Protein AF-J2TGM2-F1 (afdb_monomer_lite)

Foldseek 3Di:
DDDDDDDDDDDDDDDDDDDDDDDDDDDDDDDPDDDPPPPVVVVVVVVVCVPCVVPPPPDDDDDDDDDDDDDDPPDQDDLVSVLVVLVVVPPPLDLVVLVVQLVVLVVVLVVLVVCCVVPVDDPCSVVSNVVSVVSNVSSVSSNCVSVVHRPVNVVVVVVVVVCLAPPQDDQDAPCPPADPLLGDDQKWKKWWAWDDDPPGIWIWIDTPNHTWDDTFDCPDPDPLLCSLLVLLLLLCCQLLVAHLPVCVRSVNQRVVDVVCSPQRNHPLVNVLSVVLSVVCSVCCVVLVLCCDLPSCDPVNLVVNLVSCVSYPSVSPGSNSVSSSSNQSSQASVVCVVVVIAMWIGHSNVSHIHGDDDPPDDDD

Radius of gyration: 30.9 Å; chains: 1; bounding box: 80×79×90 Å

Structure (mmCIF, N/CA/C/O backbone):
data_AF-J2TGM2-F1
#
_entry.id   AF-J2TGM2-F1
#
loop_
_atom_site.group_PDB
_atom_site.id
_atom_site.type_symbol
_atom_site.label_atom_id
_atom_site.label_alt_id
_atom_site.label_comp_id
_atom_site.label_asym_id
_atom_site.label_entity_id
_atom_site.label_seq_id
_atom_site.pdbx_PDB_ins_code
_atom_site.Cartn_x
_atom_site.Cartn_y
_atom_site.Cartn_z
_atom_site.occupancy
_atom_site.B_iso_or_equiv
_atom_site.auth_seq_id
_atom_site.auth_comp_id
_atom_site.auth_asym_id
_atom_site.auth_atom_id
_atom_site.pdbx_PDB_model_num
ATOM 1 N N . MET A 1 1 ? -37.219 58.206 -14.162 1.00 36.31 1 MET A N 1
ATOM 2 C CA . MET A 1 1 ? -36.506 58.775 -12.997 1.00 36.31 1 MET A CA 1
ATOM 3 C C . MET A 1 1 ? -35.600 57.700 -12.421 1.00 36.31 1 MET A C 1
ATOM 5 O O . MET A 1 1 ? -36.070 56.582 -12.272 1.00 36.31 1 MET A O 1
ATOM 9 N N . GLY A 1 2 ? -34.343 58.057 -12.136 1.00 31.98 2 GLY A N 1
ATOM 10 C CA . GLY A 1 2 ? -33.265 57.179 -11.654 1.00 31.98 2 GLY A CA 1
ATOM 11 C C . GLY A 1 2 ? -32.373 56.707 -12.808 1.00 31.98 2 GLY A C 1
ATOM 12 O O . GLY A 1 2 ? -32.841 55.977 -13.665 1.00 31.98 2 GLY A O 1
ATOM 13 N N . GLY A 1 3 ? -31.113 57.106 -12.970 1.00 27.30 3 GLY A N 1
ATOM 14 C CA . GLY A 1 3 ? -30.199 57.867 -12.120 1.00 27.30 3 GLY A CA 1
ATOM 15 C C . GLY A 1 3 ? -28.780 57.372 -12.423 1.00 27.30 3 GLY A C 1
ATOM 16 O O . GLY A 1 3 ? -28.341 56.394 -11.835 1.00 27.30 3 GLY A O 1
ATOM 17 N N . LEU A 1 4 ? -28.112 58.003 -13.393 1.00 28.19 4 LEU A N 1
ATOM 18 C CA . LEU A 1 4 ? -26.699 57.807 -13.744 1.00 28.19 4 LEU A CA 1
ATOM 19 C C . LEU A 1 4 ? -25.809 58.513 -12.716 1.00 28.19 4 LEU A C 1
ATOM 21 O O . LEU A 1 4 ? -26.001 59.709 -12.515 1.00 28.19 4 LEU A O 1
ATOM 25 N N . VAL A 1 5 ? -24.789 57.839 -12.171 1.00 28.39 5 VAL A N 1
ATOM 26 C CA . VAL A 1 5 ? -23.566 58.501 -11.676 1.00 28.39 5 VAL A CA 1
ATOM 27 C C . VAL A 1 5 ? -22.344 57.625 -11.963 1.00 28.39 5 VAL A C 1
ATOM 29 O O . VAL A 1 5 ? -22.326 56.428 -11.698 1.00 28.39 5 VAL A O 1
ATOM 32 N N . ASN A 1 6 ? -21.338 58.283 -12.529 1.00 28.31 6 ASN A N 1
ATOM 33 C CA . ASN A 1 6 ? -20.054 57.803 -13.019 1.00 28.31 6 ASN A CA 1
ATOM 34 C C . ASN A 1 6 ? -18.969 58.334 -12.058 1.00 28.31 6 ASN A C 1
ATOM 36 O O . ASN A 1 6 ? -18.976 59.537 -11.806 1.00 28.31 6 ASN A O 1
ATOM 40 N N . ILE A 1 7 ? -18.053 57.511 -11.528 1.00 27.66 7 ILE A N 1
ATOM 41 C CA . ILE A 1 7 ? -16.859 57.971 -10.772 1.00 27.66 7 ILE A CA 1
ATOM 42 C C . ILE A 1 7 ? -15.706 56.986 -11.061 1.00 27.66 7 ILE A C 1
ATOM 44 O O . ILE A 1 7 ? -15.755 55.840 -10.638 1.00 27.66 7 ILE A O 1
ATOM 48 N N . HIS A 1 8 ? -14.833 57.273 -12.032 1.00 26.56 8 HIS A N 1
ATOM 49 C CA . HIS A 1 8 ? -13.501 57.901 -11.914 1.00 26.56 8 HIS A CA 1
ATOM 50 C C . HIS A 1 8 ? -12.460 57.152 -11.055 1.00 26.56 8 HIS A C 1
ATOM 52 O O . HIS A 1 8 ? -12.435 57.250 -9.832 1.00 26.56 8 HIS A O 1
ATOM 58 N N . LEU A 1 9 ? -11.539 56.480 -11.757 1.00 25.06 9 LEU A N 1
ATOM 59 C CA . LEU A 1 9 ? -10.261 55.955 -11.270 1.00 25.06 9 LEU A CA 1
ATOM 60 C C . LEU A 1 9 ? -9.263 57.106 -11.044 1.00 25.06 9 LEU A C 1
ATOM 62 O O . LEU A 1 9 ? -9.102 57.964 -11.914 1.00 25.06 9 LEU A O 1
ATOM 66 N N . ARG A 1 10 ? -8.537 57.092 -9.921 1.00 25.97 10 ARG A N 1
ATOM 67 C CA . ARG A 1 10 ? -7.299 57.867 -9.735 1.00 25.97 10 ARG A CA 1
ATOM 68 C C . ARG A 1 10 ? -6.201 56.988 -9.142 1.00 25.97 10 ARG A C 1
ATOM 70 O O . ARG A 1 10 ? -6.360 56.434 -8.061 1.00 25.97 10 ARG A O 1
ATOM 77 N N . ASN A 1 11 ? -5.091 56.920 -9.873 1.00 26.70 11 ASN A N 1
ATOM 78 C CA . ASN A 1 11 ? -3.771 56.517 -9.400 1.00 26.70 11 ASN A CA 1
ATOM 79 C C . ASN A 1 11 ? -3.182 57.599 -8.485 1.00 26.70 11 ASN A C 1
ATOM 81 O O . ASN A 1 11 ? -3.283 58.785 -8.804 1.00 26.70 11 ASN A O 1
ATOM 85 N N . SER A 1 12 ? -2.442 57.187 -7.457 1.00 27.75 12 SER A N 1
ATOM 86 C CA . SER A 1 12 ? -1.356 57.990 -6.887 1.00 27.75 12 SER A CA 1
ATOM 87 C C . SER A 1 12 ? -0.311 57.083 -6.235 1.00 27.75 12 SER A C 1
ATOM 89 O O . SER A 1 12 ? -0.591 56.400 -5.254 1.00 27.75 12 SER A O 1
ATOM 91 N N . ASN A 1 13 ? 0.891 57.102 -6.814 1.00 26.66 13 ASN A N 1
ATOM 92 C CA . ASN A 1 13 ? 2.139 56.727 -6.158 1.00 26.66 13 ASN A CA 1
ATOM 93 C C . ASN A 1 13 ? 2.367 57.644 -4.955 1.00 26.66 13 ASN A C 1
ATOM 95 O O . ASN A 1 13 ? 2.278 58.859 -5.118 1.00 26.66 13 ASN A O 1
ATOM 99 N N . GLU A 1 14 ? 2.790 57.095 -3.819 1.00 27.05 14 GLU A N 1
ATOM 100 C CA . GLU A 1 14 ? 3.598 57.866 -2.878 1.00 27.05 14 GLU A CA 1
ATOM 101 C C . GLU A 1 14 ? 4.593 56.964 -2.147 1.00 27.05 14 GLU A C 1
ATOM 103 O O . GLU A 1 14 ? 4.262 56.054 -1.390 1.00 27.05 14 GLU A O 1
ATOM 108 N N . SER A 1 15 ? 5.848 57.213 -2.488 1.00 25.05 15 SER A N 1
ATOM 109 C CA . SER A 1 15 ? 7.054 56.782 -1.819 1.00 25.05 15 SER A CA 1
ATOM 110 C C . SER A 1 15 ? 7.253 57.539 -0.506 1.00 25.05 15 SER A C 1
ATOM 112 O O . SER A 1 15 ? 7.006 58.740 -0.443 1.00 25.05 15 SER A O 1
ATOM 114 N N . ASP A 1 16 ? 7.925 56.858 0.420 1.00 27.61 16 ASP A N 1
ATOM 115 C CA . ASP A 1 16 ? 8.945 57.405 1.320 1.00 27.61 16 ASP A CA 1
ATOM 116 C C . ASP A 1 16 ? 8.564 57.663 2.795 1.00 27.61 16 ASP A C 1
ATOM 118 O O . ASP A 1 16 ? 7.557 58.272 3.139 1.00 27.61 16 ASP A O 1
ATOM 122 N N . ARG A 1 17 ? 9.514 57.255 3.653 1.00 27.00 17 ARG A N 1
ATOM 123 C CA . ARG A 1 17 ? 9.670 57.476 5.107 1.00 27.00 17 ARG A CA 1
ATOM 124 C C . ARG A 1 17 ? 8.872 56.585 6.075 1.00 27.00 17 ARG A C 1
ATOM 126 O O . ARG A 1 17 ? 7.766 56.889 6.496 1.00 27.00 17 ARG A O 1
ATOM 133 N N . THR A 1 18 ? 9.578 55.646 6.706 1.00 28.48 18 THR A N 1
ATOM 134 C CA . THR A 1 18 ? 10.297 55.966 7.957 1.00 28.48 18 THR A CA 1
ATOM 135 C C . THR A 1 18 ? 11.366 54.917 8.277 1.00 28.48 18 THR A C 1
ATOM 137 O O . THR A 1 18 ? 11.142 53.713 8.289 1.00 28.48 18 THR A O 1
ATOM 140 N N . ASN A 1 19 ? 12.568 55.426 8.525 1.00 26.25 19 ASN A N 1
ATOM 141 C CA . ASN A 1 19 ? 13.779 54.722 8.907 1.00 26.25 19 ASN A CA 1
ATOM 142 C C . ASN A 1 19 ? 14.079 55.129 10.357 1.00 26.25 19 ASN A C 1
ATOM 144 O O . ASN A 1 19 ? 14.181 56.331 10.606 1.00 26.25 19 ASN A O 1
ATOM 148 N N . ARG A 1 20 ? 14.189 54.167 11.286 1.00 25.98 20 ARG A N 1
ATOM 149 C CA . ARG A 1 20 ? 15.012 54.191 12.520 1.00 25.98 20 ARG A CA 1
ATOM 150 C C . ARG A 1 20 ? 14.550 53.084 13.470 1.00 25.98 20 ARG A C 1
ATOM 152 O O . ARG A 1 20 ? 13.574 53.265 14.175 1.00 25.98 20 ARG A O 1
ATOM 159 N N . PHE A 1 21 ? 15.312 52.000 13.561 1.00 25.34 21 PHE A N 1
ATOM 160 C CA . PHE A 1 21 ? 15.880 51.552 14.837 1.00 25.34 21 PHE A CA 1
ATOM 161 C C . PHE A 1 21 ? 17.053 50.620 14.531 1.00 25.34 21 PHE A C 1
ATOM 163 O O . PHE A 1 21 ? 16.925 49.596 13.870 1.00 25.34 21 PHE A O 1
ATOM 170 N N . ASN A 1 22 ? 18.237 51.065 14.937 1.00 25.11 22 ASN A N 1
ATOM 171 C CA . ASN A 1 22 ? 19.522 50.454 14.649 1.00 25.11 22 ASN A CA 1
ATOM 172 C C . ASN A 1 22 ? 20.058 49.807 15.937 1.00 25.11 22 ASN A C 1
ATOM 174 O O . ASN A 1 22 ? 19.998 50.433 16.992 1.00 25.11 22 ASN A O 1
ATOM 178 N N . ARG A 1 23 ? 20.709 48.651 15.756 1.00 28.05 23 ARG A N 1
ATOM 179 C CA . ARG A 1 23 ? 21.809 48.047 16.542 1.00 28.05 23 ARG A CA 1
ATOM 180 C C . ARG A 1 23 ? 21.521 46.845 17.458 1.00 28.05 23 ARG A C 1
ATOM 182 O O . ARG A 1 23 ? 21.110 46.981 18.598 1.00 28.05 23 ARG A O 1
ATOM 189 N N . ARG A 1 24 ? 22.022 45.713 16.936 1.00 25.98 24 ARG A N 1
ATOM 190 C CA . ARG A 1 24 ? 22.962 44.732 17.522 1.00 25.98 24 ARG A CA 1
ATOM 191 C C . ARG A 1 24 ? 22.536 43.975 18.788 1.00 25.98 24 ARG A C 1
ATOM 193 O O . ARG A 1 24 ? 22.739 44.451 19.897 1.00 25.98 24 ARG A O 1
ATOM 200 N N . SER A 1 25 ? 22.259 42.685 18.603 1.00 25.19 25 SER A N 1
ATOM 201 C CA . SER A 1 25 ? 22.819 41.636 19.459 1.00 25.19 25 SER A CA 1
ATOM 202 C C . SER A 1 25 ? 23.260 40.442 18.604 1.00 25.19 25 SER A C 1
ATOM 204 O O . SER A 1 25 ? 22.515 39.875 17.812 1.00 25.19 25 SER A O 1
ATOM 206 N N . THR A 1 26 ? 24.541 40.122 18.719 1.00 28.38 26 THR A N 1
ATOM 207 C CA . THR A 1 26 ? 25.168 38.874 18.293 1.00 28.38 26 THR A CA 1
ATOM 208 C C . THR A 1 26 ? 24.574 37.719 19.092 1.00 28.38 26 THR A C 1
ATOM 210 O O . THR A 1 26 ? 24.740 37.689 20.311 1.00 28.38 26 THR A O 1
ATOM 213 N N . LEU A 1 27 ? 23.937 36.755 18.428 1.00 27.36 27 LEU A N 1
ATOM 214 C CA . LEU A 1 27 ? 23.644 35.449 19.013 1.00 27.36 27 LEU A CA 1
ATOM 215 C C . LEU A 1 27 ? 24.203 34.361 18.102 1.00 27.36 27 LEU A C 1
ATOM 217 O O . LEU A 1 27 ? 23.814 34.211 16.946 1.00 27.36 27 LEU A O 1
ATOM 221 N N . ALA A 1 28 ? 25.180 33.654 18.659 1.00 25.86 28 ALA A N 1
ATOM 222 C CA . ALA A 1 28 ? 25.764 32.449 18.118 1.00 25.86 28 ALA A CA 1
ATOM 223 C C . ALA A 1 28 ? 24.682 31.376 17.929 1.00 25.86 28 ALA A C 1
ATOM 225 O O . ALA A 1 28 ? 23.858 31.136 18.811 1.00 25.86 28 ALA A O 1
ATOM 226 N N . GLN A 1 29 ? 24.718 30.725 16.770 1.00 24.91 29 GLN A N 1
ATOM 227 C CA . GLN A 1 29 ? 23.979 29.502 16.482 1.00 24.91 29 GLN A CA 1
ATOM 228 C C . GLN A 1 29 ? 24.448 28.378 17.419 1.00 24.91 29 GLN A C 1
ATOM 230 O O . GLN A 1 29 ? 25.655 28.135 17.500 1.00 24.91 29 GLN A O 1
ATOM 235 N N . PRO A 1 30 ? 23.547 27.606 18.046 1.00 26.42 30 PRO A N 1
ATOM 236 C CA . PRO A 1 30 ? 23.870 26.253 18.447 1.00 26.42 30 PRO A CA 1
ATOM 237 C C . PRO A 1 30 ? 23.531 25.298 17.298 1.00 26.42 30 PRO A C 1
ATOM 239 O O . PRO A 1 30 ? 22.385 25.202 16.858 1.00 26.42 30 PRO A O 1
ATOM 242 N N . LEU A 1 31 ? 24.554 24.573 16.839 1.00 25.72 31 LEU A N 1
ATOM 243 C CA . LEU A 1 31 ? 24.428 23.362 16.034 1.00 25.72 31 LEU A CA 1
ATOM 244 C C . LEU A 1 31 ? 23.411 22.407 16.680 1.00 25.72 31 LEU A C 1
ATOM 246 O O . LEU A 1 31 ? 23.693 21.808 17.719 1.00 25.72 31 LEU A O 1
ATOM 250 N N . ILE A 1 32 ? 22.278 22.178 16.020 1.00 25.42 32 ILE A N 1
ATOM 251 C CA . ILE A 1 32 ? 21.437 21.012 16.293 1.00 25.42 32 ILE A CA 1
ATOM 252 C C . ILE A 1 32 ? 22.040 19.850 15.501 1.00 25.42 32 ILE A C 1
ATOM 254 O O . ILE A 1 32 ? 21.698 19.599 14.348 1.00 25.42 32 ILE A O 1
ATOM 258 N N . ARG A 1 33 ? 23.004 19.155 16.114 1.00 27.09 33 ARG A N 1
ATOM 259 C CA . ARG A 1 33 ? 23.408 17.820 15.661 1.00 27.09 33 ARG A CA 1
ATOM 260 C C . ARG A 1 33 ? 22.243 16.869 15.920 1.00 27.09 33 ARG A C 1
ATOM 262 O O . ARG A 1 33 ? 21.862 16.654 17.067 1.00 27.09 33 ARG A O 1
ATOM 269 N N . GLY A 1 34 ? 21.702 16.301 14.846 1.00 27.66 34 GLY A N 1
ATOM 270 C CA . GLY A 1 34 ? 20.703 15.243 14.905 1.00 27.66 34 GLY A CA 1
ATOM 271 C C . GLY A 1 34 ? 21.199 14.062 15.742 1.00 27.66 34 GLY A C 1
ATOM 272 O O . GLY A 1 34 ? 22.264 13.496 15.494 1.00 27.66 34 GLY A O 1
ATOM 273 N N . HIS A 1 35 ? 20.418 13.699 16.750 1.00 29.80 35 HIS A N 1
ATOM 274 C CA . HIS A 1 35 ? 20.508 12.423 17.448 1.00 29.80 35 HIS A CA 1
ATOM 275 C C . HIS A 1 35 ? 19.150 11.743 17.310 1.00 29.80 35 HIS A C 1
ATOM 277 O O . HIS A 1 35 ? 18.296 11.839 18.184 1.00 29.80 35 HIS A O 1
ATOM 283 N N . TYR A 1 36 ? 18.948 11.055 16.188 1.00 35.69 36 TYR A N 1
ATOM 284 C CA . TYR A 1 36 ? 17.790 10.191 15.985 1.00 35.69 36 TYR A CA 1
ATOM 285 C C . TYR A 1 36 ? 18.247 8.736 15.970 1.00 35.69 36 TYR A C 1
ATOM 287 O O . TYR A 1 36 ? 18.379 8.089 14.939 1.00 35.69 36 TYR A O 1
ATOM 295 N N . GLY A 1 37 ? 18.503 8.228 17.176 1.00 31.70 37 GLY A N 1
ATOM 296 C CA . GLY A 1 37 ? 18.668 6.805 17.471 1.00 31.70 37 GLY A CA 1
ATOM 297 C C . GLY A 1 37 ? 17.381 6.156 17.991 1.00 31.70 37 GLY A C 1
ATOM 298 O O . GLY A 1 37 ? 17.461 5.212 18.767 1.00 31.70 37 GLY A O 1
ATOM 299 N N . CYS A 1 38 ? 16.192 6.656 17.633 1.00 32.66 38 CYS A N 1
ATOM 300 C CA . CYS A 1 38 ? 14.937 6.218 18.266 1.00 32.66 38 CYS A CA 1
ATOM 301 C C . CYS A 1 38 ? 14.371 4.896 17.703 1.00 32.66 38 CYS A C 1
ATOM 303 O O . CYS A 1 38 ? 13.641 4.194 18.398 1.00 32.66 38 CYS A O 1
ATOM 305 N N . HIS A 1 39 ? 14.763 4.476 16.493 1.00 35.03 39 HIS A N 1
ATOM 306 C CA . HIS A 1 39 ? 14.214 3.252 15.889 1.00 35.03 39 HIS A CA 1
ATOM 307 C C . HIS A 1 39 ? 14.903 1.948 16.320 1.00 35.03 39 HIS A C 1
ATOM 309 O O . HIS A 1 39 ? 14.249 0.908 16.377 1.00 35.03 39 HIS A O 1
ATOM 315 N N . LYS A 1 40 ? 16.187 1.980 16.708 1.00 29.69 40 LYS A N 1
ATOM 316 C CA . LYS A 1 40 ? 16.857 0.794 17.278 1.00 29.69 40 LYS A CA 1
ATOM 317 C C . LYS A 1 40 ? 16.484 0.554 18.741 1.00 29.69 40 LYS A C 1
ATOM 319 O O . LYS A 1 40 ? 16.528 -0.591 19.181 1.00 29.69 40 LYS A O 1
ATOM 324 N N . VAL A 1 41 ? 16.073 1.589 19.477 1.00 32.09 41 VAL A N 1
ATOM 325 C CA . VAL A 1 41 ? 15.726 1.490 20.904 1.00 32.09 41 VAL A CA 1
ATOM 326 C C . VAL A 1 41 ? 14.398 0.756 21.104 1.00 32.09 41 VAL A C 1
ATOM 328 O O . VAL A 1 41 ? 14.331 -0.131 21.943 1.00 32.09 41 VAL A O 1
ATOM 331 N N . LEU A 1 42 ? 13.381 1.003 20.275 1.00 31.81 42 LEU A N 1
ATOM 332 C CA . LEU A 1 42 ? 12.069 0.354 20.426 1.00 31.81 42 LEU A CA 1
ATOM 333 C C . LEU A 1 42 ? 12.070 -1.143 20.063 1.00 31.81 42 LEU A C 1
ATOM 335 O O . LEU A 1 42 ? 11.426 -1.934 20.747 1.00 31.81 42 LEU A O 1
ATOM 339 N N . VAL A 1 43 ? 12.847 -1.562 19.057 1.00 35.62 43 VAL A N 1
ATOM 340 C CA . VAL A 1 43 ? 12.966 -2.989 18.683 1.00 35.62 43 VAL A CA 1
ATOM 341 C C . VAL A 1 43 ? 13.886 -3.750 19.645 1.00 35.62 43 VAL A C 1
ATOM 343 O O . VAL A 1 43 ? 13.610 -4.898 19.986 1.00 35.62 43 VAL A O 1
ATOM 346 N N . SER A 1 44 ? 14.943 -3.108 20.158 1.00 29.92 44 SER A N 1
ATOM 347 C CA . SER A 1 44 ? 15.794 -3.719 21.191 1.00 29.92 44 SER A CA 1
ATOM 348 C C . SER A 1 44 ? 15.129 -3.767 22.574 1.00 29.92 44 SER A C 1
ATOM 350 O O . SER A 1 44 ? 15.417 -4.692 23.329 1.00 29.92 44 SER A O 1
ATOM 352 N N . LEU A 1 45 ? 14.198 -2.854 22.885 1.00 30.33 45 LEU A N 1
ATOM 353 C CA . LEU A 1 45 ? 13.329 -2.925 24.071 1.00 30.33 45 LEU A CA 1
ATOM 354 C C . LEU A 1 45 ? 12.310 -4.065 23.981 1.00 30.33 45 LEU A C 1
ATOM 356 O O . LEU A 1 45 ? 12.027 -4.689 24.998 1.00 30.33 45 LEU A O 1
ATOM 360 N N . TRP A 1 46 ? 11.813 -4.384 22.782 1.00 33.44 46 TRP A N 1
ATOM 361 C CA . TRP A 1 46 ? 10.886 -5.502 22.580 1.00 33.44 46 TRP A CA 1
ATOM 362 C C . TRP A 1 46 ? 11.588 -6.864 22.713 1.00 33.44 46 TRP A C 1
ATOM 364 O O . TRP A 1 46 ? 11.102 -7.738 23.423 1.00 33.44 46 TRP A O 1
ATOM 374 N N . LEU A 1 47 ? 12.795 -7.015 22.147 1.00 30.22 47 LEU A N 1
ATOM 375 C CA . LEU A 1 47 ? 13.589 -8.250 22.264 1.00 30.22 47 LEU A CA 1
ATOM 376 C C . LEU A 1 47 ? 14.264 -8.439 23.638 1.00 30.22 47 LEU A C 1
ATOM 378 O O . LEU A 1 47 ? 14.554 -9.570 24.016 1.00 30.22 47 LEU A O 1
ATOM 382 N N . ARG A 1 48 ? 14.501 -7.371 24.420 1.00 27.28 48 ARG A N 1
ATOM 383 C CA . ARG A 1 48 ? 14.971 -7.498 25.819 1.00 27.28 48 ARG A CA 1
ATOM 384 C C . ARG A 1 48 ? 13.867 -7.840 26.813 1.00 27.28 48 ARG A C 1
ATOM 386 O O . ARG A 1 48 ? 14.194 -8.329 27.888 1.00 27.28 48 ARG A O 1
ATOM 393 N N . TRP A 1 49 ? 12.597 -7.602 26.486 1.00 34.19 49 TRP A N 1
ATOM 394 C CA . TRP A 1 49 ? 11.489 -7.867 27.410 1.00 34.19 49 TRP A CA 1
ATOM 395 C C . TRP A 1 49 ? 11.290 -9.373 27.661 1.00 34.19 49 TRP A C 1
ATOM 397 O O . TRP A 1 49 ? 10.911 -9.767 28.763 1.00 34.19 49 TRP A O 1
ATOM 407 N N . ASP A 1 50 ? 11.626 -10.222 26.686 1.00 37.56 50 ASP A N 1
ATOM 408 C CA . ASP A 1 50 ? 11.350 -11.666 26.736 1.00 37.56 50 ASP A CA 1
ATOM 409 C C . ASP A 1 50 ? 12.303 -12.466 27.654 1.00 37.56 50 ASP A C 1
ATOM 411 O O . ASP A 1 50 ? 11.970 -13.561 28.094 1.00 37.56 50 ASP A O 1
ATOM 415 N N . GLN A 1 51 ? 13.471 -11.920 28.030 1.00 35.47 51 GLN A N 1
ATOM 416 C CA . GLN A 1 51 ? 14.442 -12.638 28.883 1.00 35.47 51 GLN A CA 1
ATOM 417 C C . GLN A 1 51 ? 14.661 -12.051 30.287 1.00 35.47 51 GLN A C 1
ATOM 419 O O . GLN A 1 51 ? 15.182 -12.752 31.152 1.00 35.47 51 GLN A O 1
ATOM 424 N N . THR A 1 52 ? 14.234 -10.817 30.578 1.00 37.06 52 THR A N 1
ATOM 425 C CA . THR A 1 52 ? 14.351 -10.219 31.930 1.00 37.06 52 THR A CA 1
ATOM 426 C C . THR A 1 52 ? 13.016 -9.991 32.644 1.00 37.06 52 THR A C 1
ATOM 428 O O . THR A 1 52 ? 13.012 -9.703 33.842 1.00 37.06 52 THR A O 1
ATOM 431 N N . GLY A 1 53 ? 11.875 -10.189 31.973 1.00 33.31 53 GLY A N 1
ATOM 432 C CA . GLY A 1 53 ? 10.539 -9.978 32.551 1.00 33.31 53 GLY A CA 1
ATOM 433 C C . GLY A 1 53 ? 10.120 -10.969 33.648 1.00 33.31 53 GLY A C 1
ATOM 434 O O . GLY A 1 53 ? 9.189 -10.687 34.397 1.00 33.31 53 GLY A O 1
ATOM 435 N N . LEU A 1 54 ? 10.818 -12.100 33.793 1.00 30.70 54 LEU A N 1
ATOM 436 C CA . LEU A 1 54 ? 10.506 -13.138 34.786 1.00 30.70 54 LEU A CA 1
ATOM 437 C C . LEU A 1 54 ? 11.256 -12.991 36.123 1.00 30.70 54 LEU A C 1
ATOM 439 O O . LEU A 1 54 ? 10.935 -13.703 37.071 1.00 30.70 54 LEU A O 1
ATOM 443 N N . ALA A 1 55 ? 12.214 -12.062 36.238 1.00 29.45 55 ALA A N 1
ATOM 444 C CA . ALA A 1 55 ? 13.055 -11.928 37.436 1.00 29.45 55 ALA A CA 1
ATOM 445 C C . ALA A 1 55 ? 12.704 -10.737 38.352 1.00 29.45 55 ALA A C 1
ATOM 447 O O . ALA A 1 55 ? 13.153 -10.708 39.493 1.00 29.45 55 ALA A O 1
ATOM 448 N N . LEU A 1 56 ? 11.883 -9.778 37.906 1.00 28.08 56 LEU A N 1
ATOM 449 C CA . LEU A 1 56 ? 11.520 -8.584 38.696 1.00 28.08 56 LEU A CA 1
ATOM 450 C C . LEU A 1 56 ? 10.141 -8.666 39.370 1.00 28.08 56 LEU A C 1
ATOM 452 O O . LEU A 1 56 ? 9.709 -7.714 40.009 1.00 28.08 56 LEU A O 1
ATOM 456 N N . TYR A 1 57 ? 9.448 -9.801 39.260 1.00 30.39 57 TYR A N 1
ATOM 457 C CA . TYR A 1 57 ? 8.083 -9.961 39.777 1.00 30.39 57 TYR A CA 1
ATOM 458 C C . TYR A 1 57 ? 8.008 -10.535 41.204 1.00 30.39 57 TYR A C 1
ATOM 460 O O . TYR A 1 57 ? 6.930 -10.946 41.631 1.00 30.39 57 TYR A O 1
ATOM 468 N N . ARG A 1 58 ? 9.129 -10.620 41.939 1.00 30.33 58 ARG A N 1
ATOM 469 C CA . ARG A 1 58 ? 9.148 -11.291 43.251 1.00 30.33 58 ARG A CA 1
ATOM 470 C C . ARG A 1 58 ? 9.108 -10.402 44.487 1.00 30.33 58 ARG A C 1
ATOM 472 O O . ARG A 1 58 ? 8.625 -10.899 45.491 1.00 30.33 58 ARG A O 1
ATOM 479 N N . ASP A 1 59 ? 9.460 -9.123 44.412 1.00 30.97 59 ASP A N 1
ATOM 480 C CA . ASP A 1 59 ? 9.524 -8.279 45.612 1.00 30.97 59 ASP A CA 1
ATOM 481 C C . ASP A 1 59 ? 8.847 -6.923 45.379 1.00 30.97 59 ASP A C 1
ATOM 483 O O . ASP A 1 59 ? 9.472 -5.921 45.041 1.00 30.97 59 ASP A O 1
ATOM 487 N N . CYS A 1 60 ? 7.529 -6.894 45.548 1.00 29.48 60 CYS A N 1
ATOM 488 C CA . CYS A 1 60 ? 6.786 -5.675 45.854 1.00 29.48 60 CYS A CA 1
ATOM 489 C C . CYS A 1 60 ? 5.867 -6.006 47.025 1.00 29.48 60 CYS A C 1
ATOM 491 O O . CYS A 1 60 ? 4.727 -6.436 46.843 1.00 29.48 60 CYS A O 1
ATOM 493 N N . ASP A 1 61 ? 6.413 -5.864 48.232 1.00 30.89 61 ASP A N 1
ATOM 494 C CA . ASP A 1 61 ? 5.655 -5.917 49.475 1.00 30.89 61 ASP A CA 1
ATOM 495 C C . ASP A 1 61 ? 4.584 -4.819 49.450 1.00 30.89 61 ASP A C 1
ATOM 497 O O . ASP A 1 61 ? 4.868 -3.621 49.504 1.00 30.89 61 ASP A O 1
ATOM 501 N N . MET A 1 62 ? 3.328 -5.244 49.333 1.00 29.64 62 MET A N 1
ATOM 502 C CA . MET A 1 62 ? 2.158 -4.382 49.469 1.00 29.64 62 MET A CA 1
ATOM 503 C C . MET A 1 62 ? 1.950 -4.080 50.962 1.00 29.64 62 MET A C 1
ATOM 505 O O . MET A 1 62 ? 1.885 -5.023 51.759 1.00 29.64 62 MET A O 1
ATOM 509 N N . PRO A 1 63 ? 1.792 -2.813 51.384 1.00 29.55 63 PRO A N 1
ATOM 510 C CA . PRO A 1 63 ? 1.495 -2.513 52.778 1.00 29.55 63 PRO A CA 1
ATOM 511 C C . PRO A 1 63 ? 0.112 -3.067 53.144 1.00 29.55 63 PRO A C 1
ATOM 513 O O . PRO A 1 63 ? -0.901 -2.730 52.530 1.00 29.55 63 PRO A O 1
ATOM 516 N N . ARG A 1 64 ? 0.069 -3.938 54.160 1.00 34.12 64 ARG A N 1
ATOM 517 C CA . ARG A 1 64 ? -1.178 -4.446 54.745 1.00 34.12 64 ARG A CA 1
ATOM 518 C C . ARG A 1 64 ? -1.862 -3.325 55.522 1.00 34.12 64 ARG A C 1
ATOM 520 O O . ARG A 1 64 ? -1.398 -2.945 56.595 1.00 34.12 64 ARG A O 1
ATOM 527 N N . THR A 1 65 ? -2.989 -2.839 55.019 1.00 33.97 65 THR A N 1
ATOM 528 C CA . THR A 1 65 ? -3.936 -2.052 55.809 1.00 33.97 65 THR A CA 1
ATOM 529 C C . THR A 1 65 ? -4.937 -3.002 56.473 1.00 33.97 65 THR A C 1
ATOM 531 O O . THR A 1 65 ? -5.634 -3.775 55.819 1.00 33.97 65 THR A O 1
ATOM 534 N N . ASN A 1 66 ? -4.971 -2.989 57.807 1.00 34.03 66 ASN A N 1
ATOM 535 C CA . ASN A 1 66 ? -5.996 -3.665 58.601 1.00 34.03 66 ASN A CA 1
ATOM 536 C C . ASN A 1 66 ? -7.258 -2.790 58.641 1.00 34.03 66 ASN A C 1
ATOM 538 O O . ASN A 1 66 ? -7.175 -1.646 59.082 1.00 34.03 66 ASN A O 1
ATOM 542 N N . GLY A 1 67 ? -8.420 -3.344 58.276 1.00 33.78 67 GLY A N 1
ATOM 543 C CA . GLY A 1 67 ? -9.719 -2.785 58.670 1.00 33.78 67 GLY A CA 1
ATOM 544 C C . GLY A 1 67 ? -10.848 -2.879 57.638 1.00 33.78 67 GLY A C 1
ATOM 545 O O . GLY A 1 67 ? -10.939 -2.046 56.750 1.00 33.78 67 GLY A O 1
ATOM 546 N N . ASN A 1 68 ? -11.756 -3.830 57.883 1.00 35.16 68 ASN A N 1
ATOM 547 C CA . ASN A 1 68 ? -13.171 -3.914 57.482 1.00 35.16 68 ASN A CA 1
ATOM 548 C C . ASN A 1 68 ? -13.576 -4.097 56.001 1.00 35.16 68 ASN A C 1
ATOM 550 O O . ASN A 1 68 ? -13.657 -3.160 55.218 1.00 35.16 68 ASN A O 1
ATOM 554 N N . GLY A 1 69 ? -14.040 -5.319 55.696 1.00 42.59 69 GLY A N 1
ATOM 555 C CA . GLY A 1 69 ? -15.207 -5.554 54.827 1.00 42.59 69 GLY A CA 1
ATOM 556 C C . GLY A 1 69 ? -15.022 -5.483 53.308 1.00 42.59 69 GLY A C 1
ATOM 557 O O . GLY A 1 69 ? -16.021 -5.454 52.596 1.00 42.59 69 GLY A O 1
ATOM 558 N N . GLY A 1 70 ? -13.794 -5.458 52.791 1.00 34.50 70 GLY A N 1
ATOM 559 C CA . GLY A 1 70 ? -13.551 -5.369 51.349 1.00 34.50 70 GLY A CA 1
ATOM 560 C C . GLY A 1 70 ? -13.841 -6.682 50.621 1.00 34.50 70 GLY A C 1
ATOM 561 O O . GLY A 1 70 ? -13.147 -7.676 50.839 1.00 34.50 70 GLY A O 1
ATOM 562 N N . ALA A 1 71 ? -14.841 -6.682 49.734 1.00 50.03 71 ALA A N 1
ATOM 563 C CA . ALA A 1 71 ? -15.009 -7.722 48.725 1.00 50.03 71 ALA A CA 1
ATOM 564 C C . ALA A 1 71 ? -13.663 -7.976 48.027 1.00 50.03 71 ALA A C 1
ATOM 566 O O . ALA A 1 71 ? -12.948 -7.037 47.673 1.00 50.03 71 ALA A O 1
ATOM 567 N N . THR A 1 72 ? -13.293 -9.246 47.864 1.00 44.50 72 THR A N 1
ATOM 568 C CA . THR A 1 72 ? -12.063 -9.625 47.165 1.00 44.50 72 THR A CA 1
ATOM 569 C C . THR A 1 72 ? -12.088 -8.981 45.776 1.00 44.50 72 THR A C 1
ATOM 571 O O . THR A 1 72 ? -13.107 -9.117 45.095 1.00 44.50 72 THR A O 1
ATOM 574 N N . PRO A 1 73 ? -11.030 -8.266 45.342 1.00 58.91 73 PRO A N 1
ATOM 575 C CA . PRO A 1 73 ? -11.045 -7.587 44.053 1.00 58.91 73 PRO A CA 1
ATOM 576 C C . PRO A 1 73 ? -11.346 -8.604 42.953 1.00 58.91 73 PRO A C 1
ATOM 578 O O . PRO A 1 73 ? -10.622 -9.591 42.789 1.00 58.91 73 PRO A O 1
ATOM 581 N N . THR A 1 74 ? -12.454 -8.390 42.242 1.00 66.25 74 THR A N 1
ATOM 582 C CA . THR A 1 74 ? -12.917 -9.292 41.190 1.00 66.25 74 THR A CA 1
ATOM 583 C C . THR A 1 74 ? -11.821 -9.420 40.145 1.00 66.25 74 THR A C 1
ATOM 585 O O . THR A 1 74 ? -11.480 -8.458 39.459 1.00 66.25 74 THR A O 1
ATOM 588 N N . LYS A 1 75 ? -11.245 -10.615 40.021 1.00 80.19 75 LYS A N 1
ATOM 589 C CA . LYS A 1 75 ? -10.225 -10.881 39.011 1.00 80.19 75 LYS A CA 1
ATOM 590 C C . LYS A 1 75 ? -10.901 -10.933 37.643 1.00 80.19 75 LYS A C 1
ATOM 592 O O . LYS A 1 75 ? -11.673 -11.846 37.359 1.00 80.19 75 LYS A O 1
ATOM 597 N N . ILE A 1 76 ? -10.615 -9.949 36.801 1.00 87.94 76 ILE A N 1
ATOM 598 C CA . ILE A 1 76 ? -11.182 -9.851 35.456 1.00 87.94 76 ILE A CA 1
ATOM 599 C C . ILE A 1 76 ? -10.301 -10.654 34.502 1.00 87.94 76 ILE A C 1
ATOM 601 O O . ILE A 1 76 ? -9.145 -10.308 34.280 1.00 87.94 76 ILE A O 1
ATOM 605 N N . ALA A 1 77 ? -10.836 -11.762 33.988 1.00 87.56 77 ALA A N 1
ATOM 606 C CA . ALA A 1 77 ? -10.082 -12.705 33.159 1.00 87.56 77 ALA A CA 1
ATOM 607 C C . ALA A 1 77 ? -10.345 -12.563 31.650 1.00 87.56 77 ALA A C 1
ATOM 609 O O . ALA A 1 77 ? -9.528 -13.011 30.854 1.00 87.56 77 ALA A O 1
ATOM 610 N N . THR A 1 78 ? -11.475 -11.974 31.244 1.00 94.19 78 THR A N 1
ATOM 611 C CA . THR A 1 78 ? -11.879 -11.864 29.831 1.00 94.19 78 THR A CA 1
ATOM 612 C C . THR A 1 78 ? -12.510 -10.506 29.535 1.00 94.19 78 THR A C 1
ATOM 614 O O . THR A 1 78 ? -13.067 -9.870 30.435 1.00 94.19 78 THR A O 1
ATOM 617 N N . PHE A 1 79 ? -12.494 -10.085 28.264 1.00 95.06 79 PHE A N 1
ATOM 618 C CA . PHE A 1 79 ? -13.210 -8.882 27.826 1.00 95.06 79 PHE A CA 1
ATOM 619 C C . PHE A 1 79 ? -14.710 -8.965 28.113 1.00 95.06 79 PHE A C 1
ATOM 621 O O . PHE A 1 79 ? -15.293 -7.982 28.549 1.00 95.06 79 PHE A O 1
ATOM 628 N N . ALA A 1 80 ? -15.322 -10.144 27.967 1.00 94.88 80 ALA A N 1
ATOM 629 C CA . ALA A 1 80 ? -16.727 -10.347 28.316 1.00 94.88 80 ALA A CA 1
ATOM 630 C C . ALA A 1 80 ? -16.994 -10.138 29.820 1.00 94.88 80 ALA A C 1
ATOM 632 O O . ALA A 1 80 ? -17.989 -9.518 30.193 1.00 94.88 80 ALA A O 1
ATOM 633 N N . ALA A 1 81 ? -16.100 -10.617 30.694 1.00 94.56 81 ALA A N 1
ATOM 634 C CA . ALA A 1 81 ? -16.215 -10.395 32.135 1.00 94.56 81 ALA A CA 1
ATOM 635 C C . ALA A 1 81 ? -16.039 -8.911 32.496 1.00 94.56 81 ALA A C 1
ATOM 637 O O . ALA A 1 81 ? -16.790 -8.397 33.324 1.00 94.56 81 ALA A O 1
ATOM 638 N N . TYR A 1 82 ? -15.088 -8.224 31.851 1.00 96.38 82 TYR A N 1
ATOM 639 C CA . TYR A 1 82 ? -14.894 -6.782 32.015 1.00 96.38 82 TYR A CA 1
ATOM 640 C C . TYR A 1 82 ? -16.129 -5.997 31.564 1.00 96.38 82 TYR A C 1
ATOM 642 O O . TYR A 1 82 ? -16.661 -5.192 32.320 1.00 96.38 82 TYR A O 1
ATOM 650 N N . GLN A 1 83 ? -16.632 -6.285 30.364 1.00 96.88 83 GLN A N 1
ATOM 651 C CA . GLN A 1 83 ? -17.781 -5.608 29.777 1.00 96.88 83 GLN A CA 1
ATOM 652 C C . GLN A 1 83 ? -19.041 -5.775 30.629 1.00 96.88 83 GLN A C 1
ATOM 654 O O . GLN A 1 83 ? -19.715 -4.793 30.924 1.00 96.88 83 GLN A O 1
ATOM 659 N N . LYS A 1 84 ? -19.299 -6.988 31.132 1.00 95.31 84 LYS A N 1
ATOM 660 C CA . LYS A 1 84 ? -20.406 -7.245 32.062 1.00 95.31 84 LYS A CA 1
ATOM 661 C C . LYS A 1 84 ? -20.272 -6.457 33.368 1.00 95.31 84 LYS A C 1
ATOM 663 O O . LYS A 1 84 ? -21.277 -5.995 33.900 1.00 95.31 84 LYS A O 1
ATOM 668 N N . MET A 1 85 ? -19.056 -6.315 33.898 1.00 95.31 85 MET A N 1
ATOM 669 C CA . MET A 1 85 ? -18.807 -5.491 35.084 1.00 95.31 85 MET A CA 1
ATOM 670 C C . MET A 1 85 ? -19.132 -4.020 34.791 1.00 95.31 85 MET A C 1
ATOM 672 O O . MET A 1 85 ? -19.883 -3.409 35.547 1.00 95.31 85 MET A O 1
ATOM 676 N N . VAL A 1 86 ? -18.682 -3.488 33.650 1.00 95.94 86 VAL A N 1
ATOM 677 C CA . VAL A 1 86 ? -18.991 -2.111 33.237 1.00 95.94 86 VAL A CA 1
ATOM 678 C C . VAL A 1 86 ? -20.501 -1.895 33.099 1.00 95.94 86 VAL A C 1
ATOM 680 O O . VAL A 1 86 ? -21.025 -0.938 33.661 1.00 95.94 86 VAL A O 1
ATOM 683 N N . GLU A 1 87 ? -21.226 -2.814 32.455 1.00 94.06 87 GLU A N 1
ATOM 684 C CA . GLU A 1 87 ? -22.695 -2.767 32.323 1.00 94.06 87 GLU A CA 1
ATOM 685 C C . GLU A 1 87 ? -23.451 -2.751 33.662 1.00 94.06 87 GLU A C 1
ATOM 687 O O . GLU A 1 87 ? -24.570 -2.228 33.740 1.00 94.06 87 GLU A O 1
ATOM 692 N N . GLN A 1 88 ? -22.873 -3.364 34.700 1.00 93.31 88 GLN A N 1
ATOM 693 C CA . GLN A 1 88 ? -23.419 -3.366 36.059 1.00 93.31 88 GLN A CA 1
ATOM 694 C C . GLN A 1 88 ? -23.126 -2.056 36.792 1.00 93.31 88 GLN A C 1
ATOM 696 O O . GLN A 1 88 ? -23.965 -1.605 37.565 1.00 93.31 88 GLN A O 1
ATOM 701 N N . THR A 1 89 ? -21.959 -1.456 36.547 1.00 93.44 89 THR A N 1
ATOM 702 C CA . THR A 1 89 ? -21.528 -0.202 37.188 1.00 93.44 89 THR A CA 1
ATOM 703 C C . THR A 1 89 ? -22.011 1.062 36.476 1.00 93.44 89 THR A C 1
ATOM 705 O O . THR A 1 89 ? -22.040 2.127 37.083 1.00 93.44 89 THR A O 1
ATOM 708 N N . ASP A 1 90 ? -22.402 0.978 35.201 1.00 94.00 90 ASP A N 1
ATOM 709 C CA . ASP A 1 90 ? -22.998 2.099 34.473 1.00 94.00 90 ASP A CA 1
ATOM 710 C C . ASP A 1 90 ? -24.465 2.271 34.884 1.00 94.00 90 ASP A C 1
ATOM 712 O O . ASP A 1 90 ? -25.383 1.657 34.331 1.00 94.00 90 ASP A O 1
ATOM 716 N N . GLU A 1 91 ? -24.683 3.119 35.886 1.00 89.19 91 GLU A N 1
ATOM 717 C CA . GLU A 1 91 ? -26.013 3.427 36.415 1.00 89.19 91 GLU A CA 1
ATOM 718 C C . GLU A 1 91 ? -26.855 4.267 35.448 1.00 89.19 91 GLU A C 1
ATOM 720 O O . GLU A 1 91 ? -28.083 4.165 35.431 1.00 89.19 91 GLU A O 1
ATOM 725 N N . ARG A 1 92 ? -26.212 5.117 34.636 1.00 88.25 92 ARG A N 1
ATOM 726 C CA . ARG A 1 92 ? -26.914 6.097 33.797 1.00 88.25 92 ARG A CA 1
ATOM 727 C C . ARG A 1 92 ? -27.380 5.483 32.488 1.00 88.25 92 ARG A C 1
ATOM 729 O O . ARG A 1 92 ? -28.452 5.847 32.009 1.00 88.25 92 ARG A O 1
ATOM 736 N N . LYS A 1 93 ? -26.587 4.585 31.897 1.00 89.62 93 LYS A N 1
ATOM 737 C CA . LYS A 1 93 ? -26.875 3.889 30.629 1.00 89.62 93 LYS A CA 1
ATOM 738 C C . LYS A 1 93 ? -27.273 4.836 29.490 1.00 89.62 93 LYS A C 1
ATOM 740 O O . LYS A 1 93 ? -28.125 4.526 28.655 1.00 89.62 93 LYS A O 1
ATOM 745 N N . GLN A 1 94 ? -26.666 6.021 29.462 1.00 93.44 94 GLN A N 1
ATOM 746 C CA . GLN A 1 94 ? -26.952 7.075 28.491 1.00 93.44 94 GLN A CA 1
ATOM 747 C C . GLN A 1 94 ? -25.764 7.279 27.559 1.00 93.44 94 GLN A C 1
ATOM 749 O O . GLN A 1 94 ? -24.671 7.631 27.992 1.00 93.44 94 GLN A O 1
ATOM 754 N N . ARG A 1 95 ? -26.011 7.152 26.251 1.00 93.69 95 ARG A N 1
ATOM 755 C CA . ARG A 1 95 ? -24.975 7.262 25.208 1.00 93.69 95 ARG A CA 1
ATOM 756 C C . ARG A 1 95 ? -24.239 8.595 25.256 1.00 93.69 95 ARG A C 1
ATOM 758 O O . ARG A 1 95 ? -23.021 8.622 25.147 1.00 93.69 95 ARG A O 1
ATOM 765 N N . THR A 1 96 ? -24.975 9.690 25.440 1.00 93.88 96 THR A N 1
ATOM 766 C CA . THR A 1 96 ? -24.396 11.035 25.515 1.00 93.88 96 THR A CA 1
ATOM 767 C C . THR A 1 96 ? -23.479 11.179 26.723 1.00 93.88 96 THR A C 1
ATOM 769 O O . THR A 1 96 ? -22.407 11.755 26.593 1.00 93.88 96 THR A O 1
ATOM 772 N N . VAL A 1 97 ? -23.860 10.608 27.871 1.00 93.19 97 VAL A N 1
ATOM 773 C CA . VAL A 1 97 ? -23.026 10.627 29.079 1.00 93.19 97 VAL A CA 1
ATOM 774 C C . VAL A 1 97 ? -21.758 9.808 28.865 1.00 93.19 97 VAL A C 1
ATOM 776 O O . VAL A 1 97 ? -20.676 10.315 29.130 1.00 93.19 97 VAL A O 1
ATOM 779 N N . ALA A 1 98 ? -21.877 8.588 28.333 1.00 94.00 98 ALA A N 1
ATOM 780 C CA . ALA A 1 98 ? -20.722 7.735 28.066 1.00 94.00 98 ALA A CA 1
ATOM 781 C C . ALA A 1 98 ? -19.745 8.375 27.063 1.00 94.00 98 ALA A C 1
ATOM 783 O O . ALA A 1 98 ? -18.535 8.352 27.266 1.00 94.00 98 ALA A O 1
ATOM 784 N N . LEU A 1 99 ? -20.271 9.003 26.004 1.00 96.19 99 LEU A N 1
ATOM 785 C CA . LEU A 1 99 ? -19.467 9.720 25.016 1.00 96.19 99 LEU A CA 1
ATOM 786 C C . LEU A 1 99 ? -18.773 10.952 25.614 1.00 96.19 99 LEU A C 1
ATOM 788 O O . LEU A 1 99 ? -17.593 11.167 25.356 1.00 96.19 99 LEU A O 1
ATOM 792 N N . MET A 1 100 ? -19.492 11.769 26.389 1.00 96.50 100 MET A N 1
ATOM 793 C CA . MET A 1 100 ? -18.917 12.958 27.028 1.00 96.50 100 MET A CA 1
ATOM 794 C C . MET A 1 100 ? -17.856 12.586 28.064 1.00 96.50 100 MET A C 1
ATOM 796 O O . MET A 1 100 ? -16.820 13.240 28.107 1.00 96.50 100 MET A O 1
ATOM 800 N N . GLY A 1 101 ? -18.089 11.523 28.840 1.00 95.56 101 GLY A N 1
ATOM 801 C CA . GLY A 1 101 ? -17.099 10.968 29.759 1.00 95.56 101 GLY A CA 1
ATOM 802 C C . GLY A 1 101 ? -15.835 10.538 29.025 1.00 95.56 101 GLY A C 1
ATOM 803 O O . GLY A 1 101 ? -14.768 11.052 29.324 1.00 95.56 101 GLY A O 1
ATOM 804 N N . LEU A 1 102 ? -15.963 9.733 27.960 1.00 96.81 102 LEU A N 1
ATOM 805 C CA . LEU A 1 102 ? -14.820 9.319 27.134 1.00 96.81 102 LEU A CA 1
ATOM 806 C C . LEU A 1 102 ? -13.980 10.508 26.637 1.00 96.81 102 LEU A C 1
ATOM 808 O O . LEU A 1 102 ? -12.754 10.451 26.651 1.00 96.81 102 LEU A O 1
ATOM 812 N N . VAL A 1 103 ? -14.629 11.583 26.179 1.00 97.31 103 VAL A N 1
ATOM 813 C CA . VAL A 1 103 ? -13.932 12.800 25.734 1.00 97.31 103 VAL A CA 1
ATOM 814 C C . VAL A 1 103 ? -13.230 13.507 26.898 1.00 97.31 103 VAL A C 1
ATOM 816 O O . VAL A 1 103 ? -12.121 14.005 26.705 1.00 97.31 103 VAL A O 1
ATOM 819 N N . GLY A 1 104 ? -13.854 13.538 28.079 1.00 97.19 104 GLY A N 1
ATOM 820 C CA . GLY A 1 104 ? -13.267 14.065 29.312 1.00 97.19 104 GLY A CA 1
ATOM 821 C C . GLY A 1 104 ? -11.966 13.353 29.674 1.00 97.19 104 GLY A C 1
ATOM 822 O O . GLY A 1 104 ? -10.921 13.998 29.693 1.00 97.19 104 GLY A O 1
ATOM 823 N N . GLU A 1 105 ? -12.010 12.024 29.800 1.00 97.00 105 GLU A N 1
ATOM 824 C CA . GLU A 1 105 ? -10.840 11.215 30.185 1.00 97.00 105 GLU A CA 1
ATOM 825 C C . GLU A 1 105 ? -9.688 11.320 29.167 1.00 97.00 105 GLU A C 1
ATOM 827 O O . GLU A 1 105 ? -8.510 11.341 29.515 1.00 97.00 105 GLU A O 1
ATOM 832 N N . ILE A 1 106 ? -9.994 11.456 27.869 1.00 96.31 106 ILE A N 1
ATOM 833 C CA . ILE A 1 106 ? -8.962 11.727 26.848 1.00 96.31 106 ILE A CA 1
ATOM 834 C C . ILE A 1 106 ? -8.294 13.096 27.085 1.00 96.31 106 ILE A C 1
ATOM 836 O O . ILE A 1 106 ? -7.089 13.254 26.852 1.00 96.31 106 ILE A O 1
ATOM 840 N N . GLY A 1 107 ? -9.059 14.098 27.522 1.00 95.62 107 GLY A N 1
ATOM 841 C CA . GLY A 1 107 ? -8.555 15.426 27.871 1.00 95.62 107 GLY A CA 1
ATOM 842 C C . GLY A 1 107 ? -7.661 15.424 29.113 1.00 95.62 107 GLY A C 1
ATOM 843 O O . GLY A 1 107 ? -6.633 16.117 29.128 1.00 95.62 107 GLY A O 1
ATOM 844 N N . ASP A 1 108 ? -8.006 14.616 30.112 1.00 93.44 108 ASP A N 1
ATOM 845 C CA . ASP A 1 108 ? -7.228 14.448 31.342 1.00 93.44 108 ASP A CA 1
ATOM 846 C C . ASP A 1 108 ? -5.923 13.688 31.075 1.00 93.44 108 ASP A C 1
ATOM 848 O O . ASP A 1 108 ? -4.836 14.198 31.388 1.00 93.44 108 ASP A O 1
ATOM 852 N N . LEU A 1 109 ? -5.985 12.600 30.301 1.00 92.94 109 LEU A N 1
ATOM 853 C CA . LEU A 1 109 ? -4.811 11.908 29.768 1.00 92.94 109 LEU A CA 1
ATOM 854 C C . LEU A 1 109 ? -3.872 12.860 29.002 1.00 92.94 109 LEU A C 1
ATOM 856 O O . LEU A 1 109 ? -2.657 12.873 29.226 1.00 92.94 109 LEU A O 1
ATOM 860 N N . HIS A 1 110 ? -4.406 13.697 28.105 1.00 92.06 110 HIS A N 1
ATOM 861 C CA . HIS A 1 110 ? -3.608 14.689 27.375 1.00 92.06 110 HIS A CA 1
ATOM 862 C C . HIS A 1 110 ? -2.947 15.710 28.318 1.00 92.06 110 HIS A C 1
ATOM 864 O O . HIS A 1 110 ? -1.763 16.038 28.165 1.00 92.06 110 HIS A O 1
ATOM 870 N N . SER A 1 111 ? -3.681 16.194 29.321 1.00 90.44 111 SER A N 1
ATOM 871 C CA . SER A 1 111 ? -3.165 17.126 30.329 1.00 90.44 111 SER A CA 1
ATOM 872 C C . SER A 1 111 ? -2.030 16.508 31.150 1.00 90.44 111 SER A C 1
ATOM 874 O O . SER A 1 111 ? -1.032 17.180 31.432 1.00 90.44 111 SER A O 1
ATOM 876 N N . MET A 1 112 ? -2.131 15.220 31.476 1.00 86.94 112 MET A N 1
ATOM 877 C CA . MET A 1 112 ? -1.090 14.461 32.166 1.00 86.94 112 MET A CA 1
ATOM 878 C C . MET A 1 112 ? 0.170 14.289 31.311 1.00 86.94 112 MET A C 1
ATOM 880 O O . MET A 1 112 ? 1.277 14.575 31.774 1.00 86.94 112 MET A O 1
ATOM 884 N N . MET A 1 113 ? 0.018 13.924 30.036 1.00 86.19 113 MET A N 1
ATOM 885 C CA . MET A 1 113 ? 1.143 13.828 29.096 1.00 86.19 113 MET A CA 1
ATOM 886 C C . MET A 1 113 ? 1.867 15.171 28.930 1.00 86.19 113 MET A C 1
ATOM 888 O O . MET A 1 113 ? 3.097 15.221 28.874 1.00 86.19 113 MET A O 1
ATOM 892 N N . LYS A 1 114 ? 1.126 16.286 28.923 1.00 86.50 114 LYS A N 1
ATOM 893 C CA . LYS A 1 114 ? 1.712 17.632 28.899 1.00 86.50 114 LYS A CA 1
ATOM 894 C C . LYS A 1 114 ? 2.543 17.924 30.152 1.00 86.50 114 LYS A C 1
ATOM 896 O O . LYS A 1 114 ? 3.615 18.518 30.029 1.00 86.50 114 LYS A O 1
ATOM 901 N N . LYS A 1 115 ? 2.089 17.510 31.343 1.00 84.62 115 LYS A N 1
ATOM 902 C CA . LYS A 1 115 ? 2.867 17.656 32.588 1.00 84.62 115 LYS A CA 1
ATOM 903 C C . LYS A 1 115 ? 4.191 16.898 32.498 1.00 84.62 115 LYS A C 1
ATOM 905 O O . LYS A 1 115 ? 5.210 17.497 32.813 1.00 84.62 115 LYS A O 1
ATOM 910 N N . LEU A 1 116 ? 4.200 15.665 31.982 1.00 82.75 116 LEU A N 1
ATOM 911 C CA . LEU A 1 116 ? 5.427 14.872 31.797 1.00 82.75 116 LEU A CA 1
ATOM 912 C C . LEU A 1 116 ? 6.454 15.563 30.879 1.00 82.75 116 LEU A C 1
ATOM 914 O O . LEU A 1 116 ? 7.651 15.546 31.151 1.00 82.75 116 LEU A O 1
ATOM 918 N N . LEU A 1 117 ? 6.003 16.189 29.787 1.00 81.38 117 LEU A N 1
ATOM 919 C CA . LEU A 1 117 ? 6.904 16.902 28.870 1.00 81.38 117 LEU A CA 1
ATOM 920 C C . LEU A 1 117 ? 7.547 18.142 29.514 1.00 81.38 117 LEU A C 1
ATOM 922 O O . LEU A 1 117 ? 8.661 18.519 29.148 1.00 81.38 117 LEU A O 1
ATOM 926 N N . LEU A 1 118 ? 6.848 18.781 30.456 1.00 81.25 118 LEU A N 1
ATOM 927 C CA . LEU A 1 118 ? 7.289 20.007 31.128 1.00 81.25 118 LEU A CA 1
ATOM 928 C C . LEU A 1 118 ? 8.067 19.731 32.422 1.00 81.25 118 LEU A C 1
ATOM 930 O O . LEU A 1 118 ? 8.994 20.467 32.757 1.00 81.25 118 LEU A O 1
ATOM 934 N N . GLN A 1 119 ? 7.692 18.682 33.147 1.00 76.81 119 GLN A N 1
ATOM 935 C CA . GLN A 1 119 ? 8.238 18.285 34.438 1.00 76.81 119 GLN A CA 1
ATOM 936 C C . GLN A 1 119 ? 8.890 16.914 34.249 1.00 76.81 119 GLN A C 1
ATOM 938 O O . GLN A 1 119 ? 8.213 15.899 34.126 1.00 76.81 119 GLN A O 1
ATOM 943 N N . ARG A 1 120 ? 10.226 16.898 34.164 1.00 68.12 120 ARG A N 1
ATOM 944 C CA . ARG A 1 120 ? 11.021 15.716 33.775 1.00 68.12 120 ARG A CA 1
ATOM 945 C C . ARG A 1 120 ? 11.017 14.568 34.793 1.00 68.12 120 ARG A C 1
ATOM 947 O O . ARG A 1 120 ? 11.631 13.542 34.516 1.00 68.12 120 ARG A O 1
ATOM 954 N N . ASP A 1 121 ? 10.370 14.742 35.940 1.00 72.69 121 ASP A N 1
ATOM 955 C CA . ASP A 1 121 ? 10.294 13.737 36.993 1.00 72.69 121 ASP A CA 1
ATOM 956 C C . ASP A 1 121 ? 8.904 13.758 37.646 1.00 72.69 121 ASP A C 1
ATOM 958 O O . ASP A 1 121 ? 8.447 14.800 38.119 1.00 72.69 121 ASP A O 1
ATOM 962 N N . ASN A 1 122 ? 8.224 12.612 37.622 1.00 77.44 122 ASN A N 1
ATOM 963 C CA . ASN A 1 122 ? 6.970 12.376 38.330 1.00 77.44 122 ASN A CA 1
ATOM 964 C C . ASN A 1 122 ? 6.917 10.896 38.777 1.00 77.44 122 ASN A C 1
ATOM 966 O O . ASN A 1 122 ? 6.544 10.026 37.981 1.00 77.44 122 ASN A O 1
ATOM 970 N N . PRO A 1 123 ? 7.258 10.596 40.044 1.00 83.19 123 PRO A N 1
ATOM 971 C CA . PRO A 1 123 ? 7.249 9.235 40.580 1.00 83.19 123 PRO A CA 1
ATOM 972 C C . PRO A 1 123 ? 5.877 8.540 40.547 1.00 83.19 123 PRO A C 1
ATOM 974 O O . PRO A 1 123 ? 5.824 7.313 40.457 1.00 83.19 123 PRO A O 1
ATOM 977 N N . SER A 1 124 ? 4.768 9.291 40.594 1.00 86.06 124 SER A N 1
ATOM 978 C CA . SER A 1 124 ? 3.400 8.748 40.537 1.00 86.06 124 SER A CA 1
ATOM 979 C C . SER A 1 124 ? 2.849 8.611 39.118 1.00 86.06 124 SER A C 1
ATOM 981 O O . SER A 1 124 ? 1.781 8.023 38.944 1.00 86.06 124 SER A O 1
ATOM 983 N N . PHE A 1 125 ? 3.592 9.043 38.091 1.00 85.50 125 PHE A N 1
ATOM 984 C CA . PHE A 1 125 ? 3.131 9.074 36.700 1.00 85.50 125 PHE A CA 1
ATOM 985 C C . PHE A 1 125 ? 2.565 7.738 36.215 1.00 85.50 125 PHE A C 1
ATOM 987 O O . PHE A 1 125 ? 1.532 7.701 35.561 1.00 85.50 125 PHE A O 1
ATOM 994 N N . ARG A 1 126 ? 3.214 6.617 36.550 1.00 87.25 126 ARG A N 1
ATOM 995 C CA . ARG A 1 126 ? 2.733 5.288 36.145 1.00 87.25 126 ARG A CA 1
ATOM 996 C C . ARG A 1 126 ? 1.366 4.958 36.750 1.00 87.25 126 ARG A C 1
ATOM 998 O O . ARG A 1 126 ? 0.556 4.317 36.085 1.00 87.25 126 ARG A O 1
ATOM 1005 N N . THR A 1 127 ? 1.145 5.321 38.011 1.00 90.25 127 THR A N 1
ATOM 1006 C CA . THR A 1 127 ? -0.107 5.037 38.722 1.00 90.25 127 THR A CA 1
ATOM 1007 C C . THR A 1 127 ? -1.230 5.896 38.170 1.00 90.25 127 THR A C 1
ATOM 1009 O O . THR A 1 127 ? -2.261 5.343 37.804 1.00 90.25 127 THR A O 1
ATOM 1012 N N . GLU A 1 128 ? -0.975 7.195 38.025 1.00 89.19 128 GLU A N 1
ATOM 1013 C CA . GLU A 1 128 ? -1.904 8.157 37.432 1.00 89.19 128 GLU A CA 1
ATOM 1014 C C . GLU A 1 128 ? -2.268 7.747 35.993 1.00 89.19 128 GLU A C 1
ATOM 1016 O O . GLU A 1 128 ? -3.435 7.590 35.663 1.00 89.19 128 GLU A O 1
ATOM 1021 N N . LEU A 1 129 ? -1.280 7.416 35.154 1.00 90.38 129 LEU A N 1
ATOM 1022 C CA . LEU A 1 129 ? -1.518 6.995 33.769 1.00 90.38 129 LEU A CA 1
ATOM 1023 C C . LEU A 1 129 ? -2.364 5.715 33.671 1.00 90.38 129 LEU A C 1
ATOM 1025 O O . LEU A 1 129 ? -3.157 5.549 32.747 1.00 90.38 129 LEU A O 1
ATOM 1029 N N . ARG A 1 130 ? -2.176 4.783 34.611 1.00 92.69 130 ARG A N 1
ATOM 1030 C CA . ARG A 1 130 ? -2.972 3.552 34.679 1.00 92.69 130 ARG A CA 1
ATOM 1031 C C . ARG A 1 130 ? -4.434 3.849 35.019 1.00 92.69 130 ARG A C 1
ATOM 1033 O O . ARG A 1 130 ? -5.292 3.113 34.541 1.00 92.69 130 ARG A O 1
ATOM 1040 N N . GLU A 1 131 ? -4.696 4.858 35.845 1.00 93.62 131 GLU A N 1
ATOM 1041 C CA . GLU A 1 131 ? -6.052 5.303 36.191 1.00 93.62 131 GLU A CA 1
ATOM 1042 C C . GLU A 1 131 ? -6.727 5.918 34.963 1.00 93.62 131 GLU A C 1
ATOM 1044 O O . GLU A 1 131 ? -7.720 5.363 34.506 1.00 93.62 131 GLU A O 1
ATOM 1049 N N . GLU A 1 132 ? -6.084 6.884 34.303 1.00 94.31 132 GLU A N 1
ATOM 1050 C CA . GLU A 1 132 ? -6.614 7.512 33.079 1.00 94.31 132 GLU A CA 1
ATOM 1051 C C . GLU A 1 132 ? -6.881 6.495 31.956 1.00 94.31 132 GLU A C 1
ATOM 1053 O O . GLU A 1 132 ? -7.915 6.517 31.289 1.00 94.31 132 GLU A O 1
ATOM 1058 N N . PHE A 1 133 ? -5.965 5.543 31.731 1.00 94.75 133 PHE A N 1
ATOM 1059 C CA . PHE A 1 133 ? -6.201 4.459 30.770 1.00 94.75 133 PHE A CA 1
ATOM 1060 C C . PHE A 1 133 ? -7.367 3.557 31.176 1.00 94.75 133 PHE A C 1
ATOM 1062 O O . PHE A 1 133 ? -8.079 3.050 30.306 1.00 94.75 133 PHE A O 1
ATOM 1069 N N . GLY A 1 134 ? -7.544 3.337 32.479 1.00 95.38 134 GLY A N 1
ATOM 1070 C CA . GLY A 1 134 ? -8.674 2.605 33.030 1.00 95.38 134 GLY A CA 1
ATOM 1071 C C . GLY A 1 134 ? -9.995 3.319 32.767 1.00 95.38 134 GLY A C 1
ATOM 1072 O O . GLY A 1 134 ? -10.940 2.671 32.320 1.00 95.38 134 GLY A O 1
ATOM 1073 N N . ASP A 1 135 ? -10.038 4.634 32.957 1.00 96.50 135 ASP A N 1
ATOM 1074 C CA . ASP A 1 135 ? -11.245 5.444 32.786 1.00 96.50 135 ASP A CA 1
ATOM 1075 C C . ASP A 1 135 ? -11.625 5.579 31.304 1.00 96.50 135 ASP A C 1
ATOM 1077 O O . ASP A 1 135 ? -12.776 5.330 30.925 1.00 96.50 135 ASP A O 1
ATOM 1081 N N . VAL A 1 136 ? -10.643 5.805 30.421 1.00 97.62 136 VAL A N 1
ATOM 1082 C CA . VAL A 1 136 ? -10.839 5.732 28.960 1.00 97.62 136 VAL A CA 1
ATOM 1083 C C . VAL A 1 136 ? -11.411 4.369 28.552 1.00 97.62 136 VAL A C 1
ATOM 1085 O O . VAL A 1 136 ? -12.369 4.298 27.774 1.00 97.62 136 VAL A O 1
ATOM 1088 N N . LEU A 1 137 ? -10.849 3.274 29.075 1.00 97.06 137 LEU A N 1
ATOM 1089 C CA . LEU A 1 137 ? -11.324 1.923 28.780 1.00 97.06 137 LEU A CA 1
ATOM 1090 C C . LEU A 1 137 ? -12.745 1.689 29.317 1.00 97.06 137 LEU A C 1
ATOM 1092 O O . LEU A 1 137 ? -13.555 1.062 28.624 1.00 97.06 137 LEU A O 1
ATOM 1096 N N . TRP A 1 138 ? -13.068 2.203 30.506 1.00 97.56 138 TRP A N 1
ATOM 1097 C CA . TRP A 1 138 ? -14.391 2.079 31.115 1.00 97.56 138 TRP A CA 1
ATOM 1098 C C . TRP A 1 138 ? -15.455 2.767 30.256 1.00 97.56 138 TRP A C 1
ATOM 1100 O O . TRP A 1 138 ? -16.431 2.122 29.862 1.00 97.56 138 TRP A O 1
ATOM 1110 N N . TYR A 1 139 ? -15.243 4.029 29.864 1.00 97.88 139 TYR A N 1
ATOM 1111 C CA . TYR A 1 139 ? -16.210 4.762 29.039 1.00 97.88 139 TYR A CA 1
ATOM 1112 C C . TYR A 1 139 ? -16.330 4.208 27.616 1.00 97.88 139 TYR A C 1
ATOM 1114 O O . TYR A 1 139 ? -17.444 4.119 27.090 1.00 97.88 139 TYR A O 1
ATOM 1122 N N . LEU A 1 140 ? -15.224 3.768 27.000 1.00 97.75 140 LEU A N 1
ATOM 1123 C CA . LEU A 1 140 ? -15.264 3.056 25.716 1.00 97.75 140 LEU A CA 1
ATOM 1124 C C . LEU A 1 140 ? -16.135 1.795 25.818 1.00 97.75 140 LEU A C 1
ATOM 1126 O O . LEU A 1 140 ? -16.959 1.530 24.942 1.00 97.75 140 LEU A O 1
ATOM 1130 N N . THR A 1 141 ? -15.973 1.036 26.902 1.00 97.56 141 THR A N 1
ATOM 1131 C CA . THR A 1 141 ? -16.701 -0.217 27.137 1.00 97.56 141 THR A CA 1
ATOM 1132 C C . THR A 1 141 ? -18.173 0.029 27.463 1.00 97.56 141 THR A C 1
ATOM 1134 O O . THR A 1 141 ? -19.031 -0.700 26.960 1.00 97.56 141 THR A O 1
ATOM 1137 N N . SER A 1 142 ? -18.499 1.070 28.237 1.00 97.50 142 SER A N 1
ATOM 1138 C CA . SER A 1 142 ? -19.886 1.503 28.474 1.00 97.50 142 SER A CA 1
ATOM 1139 C C . SER A 1 142 ? -20.557 1.849 27.142 1.00 97.50 142 SER A C 1
ATOM 1141 O O . SER A 1 142 ? -21.617 1.307 26.818 1.00 97.50 142 SER A O 1
ATOM 1143 N N . LEU A 1 143 ? -19.896 2.648 26.297 1.00 96.94 143 LEU A N 1
ATOM 1144 C CA . LEU A 1 143 ? -20.424 3.020 24.987 1.00 96.94 143 LEU A CA 1
ATOM 1145 C C . LEU A 1 143 ? -20.619 1.799 24.074 1.00 96.94 143 LEU A C 1
ATOM 1147 O O . LEU A 1 143 ? -21.686 1.654 23.474 1.00 96.94 143 LEU A O 1
ATOM 1151 N N . ALA A 1 144 ? -19.634 0.897 24.005 1.00 97.31 144 ALA A N 1
ATOM 1152 C CA . ALA A 1 144 ? -19.734 -0.352 23.249 1.00 97.31 144 ALA A CA 1
ATOM 1153 C C . ALA A 1 144 ? -20.928 -1.202 23.716 1.00 97.31 144 ALA A C 1
ATOM 1155 O O . ALA A 1 144 ? -21.714 -1.672 22.892 1.00 97.31 144 ALA A O 1
ATOM 1156 N N . SER A 1 145 ? -21.136 -1.310 25.030 1.00 96.62 145 SER A N 1
ATOM 1157 C CA . SER A 1 145 ? -22.257 -2.049 25.626 1.00 96.62 145 SER A CA 1
ATOM 1158 C C . SER A 1 145 ? -23.615 -1.426 25.283 1.00 96.62 145 SER A C 1
ATOM 1160 O O . SER A 1 145 ? -24.552 -2.134 24.913 1.00 96.62 145 SER A O 1
ATOM 1162 N N . LEU A 1 146 ? -23.721 -0.092 25.287 1.00 95.75 146 LEU A N 1
ATOM 1163 C CA . LEU A 1 146 ? -24.938 0.631 24.886 1.00 95.75 146 LEU A CA 1
ATOM 1164 C C . LEU A 1 146 ? -25.293 0.465 23.400 1.00 95.75 146 LEU A C 1
ATOM 1166 O O . LEU A 1 146 ? -26.470 0.569 23.032 1.00 95.75 146 LEU A O 1
ATOM 1170 N N . TYR A 1 147 ? -24.294 0.212 22.551 1.00 96.81 147 TYR A N 1
ATOM 1171 C CA . TYR A 1 147 ? -24.472 -0.150 21.140 1.00 96.81 147 TYR A CA 1
ATOM 1172 C C . TYR A 1 147 ? -24.505 -1.661 20.895 1.00 96.81 147 TYR A C 1
ATOM 1174 O O . TYR A 1 147 ? -24.710 -2.075 19.756 1.00 96.81 147 TYR A O 1
ATOM 1182 N N . LYS A 1 148 ? -24.386 -2.477 21.951 1.00 96.62 148 LYS A N 1
ATOM 1183 C CA . LYS A 1 148 ? -24.371 -3.945 21.893 1.00 96.62 148 LYS A CA 1
ATOM 1184 C C . LYS A 1 148 ? -23.241 -4.505 21.023 1.00 96.62 148 LYS A C 1
ATOM 1186 O 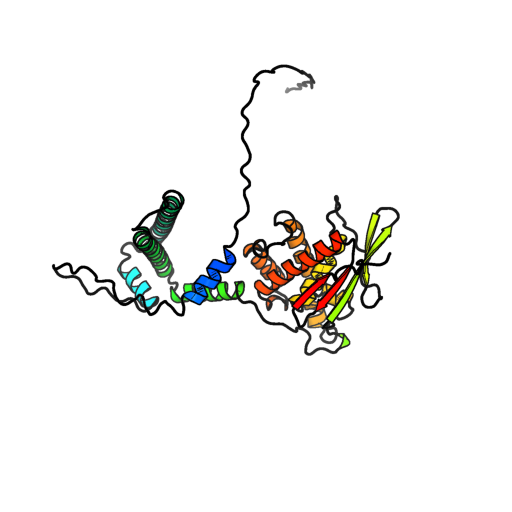O . LYS A 1 148 ? -23.425 -5.516 20.353 1.00 96.62 148 LYS A O 1
ATOM 1191 N N . ILE A 1 149 ? -22.088 -3.845 21.040 1.00 97.56 149 ILE A N 1
ATOM 1192 C CA . ILE A 1 149 ? -20.878 -4.297 20.354 1.00 97.56 149 ILE A CA 1
ATOM 1193 C C . ILE A 1 149 ? -20.002 -5.019 21.390 1.00 97.56 149 ILE A C 1
ATOM 1195 O O . ILE A 1 149 ? -19.619 -4.404 22.393 1.00 97.56 149 ILE A O 1
ATOM 1199 N N . PRO A 1 150 ? -19.689 -6.313 21.207 1.00 97.56 150 PRO A N 1
ATOM 1200 C CA . PRO A 1 150 ? -18.766 -7.028 22.078 1.00 97.56 150 PRO A CA 1
ATOM 1201 C C . PRO A 1 150 ? -17.368 -6.403 22.036 1.00 97.56 150 PRO A C 1
ATOM 1203 O O . PRO A 1 150 ? -16.811 -6.157 20.969 1.00 97.56 150 PRO A O 1
ATOM 1206 N N . LEU A 1 151 ? -16.746 -6.207 23.197 1.00 96.31 151 LEU A N 1
ATOM 1207 C CA . LEU A 1 151 ? -15.393 -5.654 23.274 1.00 96.31 151 LEU A CA 1
ATOM 1208 C C . LEU A 1 151 ? -14.351 -6.583 22.618 1.00 96.31 151 LEU A C 1
ATOM 1210 O O . LEU A 1 151 ? -13.371 -6.108 22.050 1.00 96.31 151 LEU A O 1
ATOM 1214 N N . GLN A 1 152 ? -14.606 -7.897 22.632 1.00 96.31 152 GLN A N 1
ATOM 1215 C CA . GLN A 1 152 ? -13.819 -8.894 21.898 1.00 96.31 152 GLN A CA 1
ATOM 1216 C C . GLN A 1 152 ? -13.822 -8.621 20.384 1.00 96.31 152 GLN A C 1
ATOM 1218 O O . GLN A 1 152 ? -12.760 -8.623 19.771 1.00 96.31 152 GLN A O 1
ATOM 1223 N N . GLU A 1 153 ? -14.986 -8.314 19.805 1.00 96.25 153 GLU A N 1
ATOM 1224 C CA . GLU A 1 153 ? -15.132 -8.014 18.373 1.00 96.25 153 GLU A CA 1
ATOM 1225 C C . GLU A 1 153 ? -14.337 -6.756 17.990 1.00 96.25 153 GLU A C 1
ATOM 1227 O O . GLU A 1 153 ? -13.629 -6.740 16.985 1.00 96.25 153 GLU A O 1
ATOM 1232 N N . ILE A 1 154 ? -14.382 -5.714 18.830 1.00 95.56 154 ILE A N 1
ATOM 1233 C CA . ILE A 1 154 ? -13.595 -4.485 18.631 1.00 95.56 154 ILE A CA 1
ATOM 1234 C C . ILE A 1 154 ? -12.093 -4.797 18.635 1.00 95.56 154 ILE A C 1
ATOM 1236 O O . ILE A 1 154 ? -11.352 -4.294 17.785 1.00 95.56 154 ILE A O 1
ATOM 1240 N N . ALA A 1 155 ? -11.639 -5.611 19.592 1.00 93.62 155 ALA A N 1
ATOM 1241 C CA . ALA A 1 155 ? -10.237 -5.988 19.717 1.00 93.62 155 ALA A CA 1
ATOM 1242 C C . ALA A 1 155 ? -9.756 -6.801 18.504 1.00 93.62 155 ALA A C 1
ATOM 1244 O O . ALA A 1 155 ? -8.712 -6.474 17.941 1.00 93.62 155 ALA A O 1
ATOM 1245 N N . GLU A 1 156 ? -10.530 -7.797 18.070 1.00 91.69 156 GLU A N 1
ATOM 1246 C CA . GLU A 1 156 ? -10.232 -8.638 16.904 1.00 91.69 156 GLU A CA 1
ATOM 1247 C C . GLU A 1 156 ? -10.195 -7.822 15.609 1.00 91.69 156 GLU A C 1
ATOM 1249 O O . GLU A 1 156 ? -9.199 -7.864 14.887 1.00 91.69 156 GLU A O 1
ATOM 1254 N N . ALA A 1 157 ? -11.209 -6.990 15.359 1.00 85.56 157 ALA A N 1
ATOM 1255 C CA . ALA A 1 157 ? -11.253 -6.134 14.174 1.00 85.56 157 ALA A CA 1
ATOM 1256 C C . ALA A 1 157 ? -10.087 -5.128 14.138 1.00 85.56 157 ALA A C 1
ATOM 1258 O O . ALA A 1 157 ? -9.532 -4.823 13.076 1.00 85.56 157 ALA A O 1
ATOM 1259 N N . ASN A 1 158 ? -9.685 -4.592 15.296 1.00 88.88 158 ASN A N 1
ATOM 1260 C CA . ASN A 1 158 ? -8.524 -3.713 15.375 1.00 88.88 158 ASN A CA 1
ATOM 1261 C C . ASN A 1 158 ? -7.202 -4.472 15.176 1.00 88.88 158 ASN A C 1
ATOM 1263 O O . ASN A 1 158 ? -6.308 -3.940 14.515 1.00 88.88 158 ASN A O 1
ATOM 1267 N N . ALA A 1 159 ? -7.081 -5.690 15.711 1.00 85.56 159 ALA A N 1
ATOM 1268 C CA . ALA A 1 159 ? -5.913 -6.545 15.523 1.00 85.56 159 ALA A CA 1
ATOM 1269 C C . ALA A 1 159 ? -5.736 -6.924 14.048 1.00 85.56 159 ALA A C 1
ATOM 1271 O O . ALA A 1 159 ? -4.674 -6.666 13.491 1.00 85.56 159 ALA A O 1
ATOM 1272 N N . GLU A 1 160 ? -6.793 -7.395 13.382 1.00 80.81 160 GLU A N 1
ATOM 1273 C CA . GLU A 1 160 ? -6.779 -7.718 11.949 1.00 80.81 160 GLU A CA 1
ATOM 1274 C C . GLU A 1 160 ? -6.367 -6.499 11.109 1.00 80.81 160 GLU A C 1
ATOM 1276 O O . GLU A 1 160 ? -5.496 -6.566 10.236 1.00 80.81 160 GLU A O 1
ATOM 1281 N N . LYS A 1 161 ? -6.935 -5.328 11.415 1.00 78.81 161 LYS A N 1
ATOM 1282 C CA . LYS A 1 161 ? -6.558 -4.074 10.759 1.00 78.81 161 LYS A CA 1
ATOM 1283 C C . LYS A 1 161 ? -5.088 -3.727 10.996 1.00 78.81 161 LYS A C 1
ATOM 1285 O O . LYS A 1 161 ? -4.424 -3.303 10.048 1.00 78.81 161 LYS A O 1
ATOM 1290 N N . ALA A 1 162 ? -4.584 -3.866 12.220 1.00 78.94 162 ALA A N 1
ATOM 1291 C CA . ALA A 1 162 ? -3.187 -3.602 12.541 1.00 78.94 162 ALA A CA 1
ATOM 1292 C C . ALA A 1 162 ? -2.266 -4.577 11.796 1.00 78.94 162 ALA A C 1
ATOM 1294 O O . ALA A 1 162 ? -1.366 -4.137 11.083 1.00 78.94 162 ALA A O 1
ATOM 1295 N N . GLU A 1 163 ? -2.538 -5.877 11.849 1.00 78.19 163 GLU A N 1
ATOM 1296 C CA . GLU A 1 163 ? -1.798 -6.890 11.096 1.00 78.19 163 GLU A CA 1
ATOM 1297 C C . GLU A 1 163 ? -1.789 -6.570 9.599 1.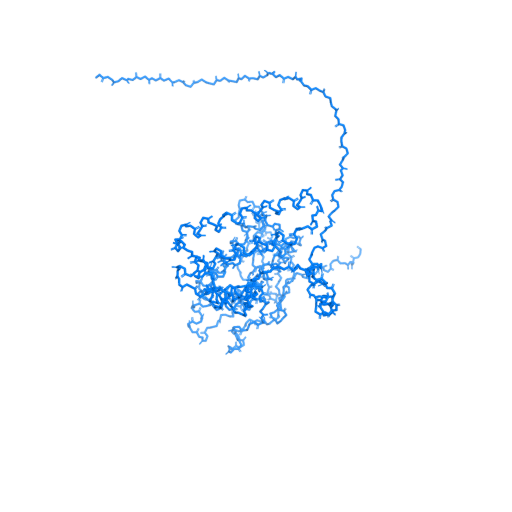00 78.19 163 GLU A C 1
ATOM 1299 O O . GLU A 1 163 ? -0.729 -6.518 8.980 1.00 78.19 163 GLU A O 1
ATOM 1304 N N . SER A 1 164 ? -2.932 -6.208 9.013 1.00 70.00 164 SER A N 1
ATOM 1305 C CA . SER A 1 164 ? -3.005 -5.849 7.590 1.00 70.00 164 SER A CA 1
ATOM 1306 C C . SER A 1 164 ? -2.114 -4.653 7.199 1.00 70.00 164 SER A C 1
ATOM 1308 O O . SER A 1 164 ? -1.750 -4.510 6.025 1.00 70.00 164 SER A O 1
ATOM 1310 N N . LEU A 1 165 ? -1.778 -3.783 8.161 1.00 73.88 165 LEU A N 1
ATOM 1311 C CA . LEU A 1 165 ? -0.925 -2.607 7.976 1.00 73.88 165 LEU A CA 1
ATOM 1312 C C . LEU A 1 165 ? 0.554 -2.887 8.276 1.00 73.88 165 LEU A C 1
ATOM 1314 O O . LEU A 1 165 ? 1.418 -2.230 7.691 1.00 73.88 165 LEU A O 1
ATOM 1318 N N . TYR A 1 166 ? 0.853 -3.835 9.165 1.00 78.69 166 TYR A N 1
ATOM 1319 C CA . TYR A 1 166 ? 2.209 -4.079 9.666 1.00 78.69 166 TYR A CA 1
ATOM 1320 C C . TYR A 1 166 ? 2.838 -5.395 9.193 1.00 78.69 166 TYR A C 1
ATOM 1322 O O . TYR A 1 166 ? 4.057 -5.535 9.292 1.00 78.69 166 TYR A O 1
ATOM 1330 N N . THR A 1 167 ? 2.070 -6.319 8.617 1.00 84.00 167 THR A N 1
ATOM 1331 C CA . THR A 1 167 ? 2.598 -7.572 8.065 1.00 84.00 167 THR A CA 1
ATOM 1332 C C . THR A 1 167 ? 3.449 -7.306 6.827 1.00 84.00 167 THR A C 1
ATOM 1334 O O . THR A 1 167 ? 3.012 -6.652 5.876 1.00 84.00 167 THR A O 1
ATOM 1337 N N . ALA A 1 168 ? 4.672 -7.842 6.821 1.00 82.06 168 ALA A N 1
ATOM 1338 C CA . ALA A 1 168 ? 5.631 -7.658 5.732 1.00 82.06 168 ALA A CA 1
ATOM 1339 C C . ALA A 1 168 ? 5.128 -8.214 4.386 1.00 82.06 168 ALA A C 1
ATOM 1341 O O . ALA A 1 168 ? 5.409 -7.621 3.349 1.00 82.06 168 ALA A O 1
ATOM 1342 N N . GLY A 1 169 ? 4.338 -9.292 4.416 1.00 82.62 169 GLY A N 1
ATOM 1343 C CA . GLY A 1 169 ? 3.913 -10.023 3.221 1.00 82.62 169 GLY A CA 1
ATOM 1344 C C . GLY A 1 169 ? 5.018 -10.934 2.674 1.00 82.62 169 GLY A C 1
ATOM 1345 O O . GLY A 1 169 ? 6.163 -10.877 3.119 1.00 82.62 169 GLY A O 1
ATOM 1346 N N . GLY A 1 170 ? 4.655 -11.799 1.726 1.00 87.06 170 GLY A N 1
ATOM 1347 C CA . GLY A 1 170 ? 5.585 -12.657 0.986 1.00 87.06 170 GLY A CA 1
ATOM 1348 C C . GLY A 1 170 ? 5.715 -12.237 -0.479 1.00 87.06 170 GLY A C 1
ATOM 1349 O O . GLY A 1 170 ? 5.023 -11.327 -0.944 1.00 87.06 170 GLY A O 1
ATOM 1350 N N . VAL A 1 171 ? 6.589 -12.913 -1.223 1.00 92.75 171 VAL A N 1
ATOM 1351 C CA . VAL A 1 171 ? 6.644 -12.776 -2.685 1.00 92.75 171 VAL A CA 1
ATOM 1352 C C . VAL A 1 171 ? 5.360 -13.353 -3.275 1.00 92.75 171 VAL A C 1
ATOM 1354 O O . VAL A 1 171 ? 5.022 -14.504 -3.006 1.00 92.75 171 VAL A O 1
ATOM 1357 N N . ILE A 1 172 ? 4.641 -12.549 -4.060 1.00 92.81 172 ILE A N 1
ATOM 1358 C CA . ILE A 1 172 ? 3.435 -12.976 -4.773 1.00 92.81 172 ILE A CA 1
ATOM 1359 C C . ILE A 1 172 ? 3.786 -13.098 -6.256 1.00 92.81 172 ILE A C 1
ATOM 1361 O O . ILE A 1 172 ? 4.350 -12.174 -6.842 1.00 92.81 172 ILE A O 1
ATOM 1365 N N . VAL A 1 173 ? 3.464 -14.242 -6.860 1.00 96.12 173 VAL A N 1
ATOM 1366 C CA . VAL A 1 173 ? 3.723 -14.522 -8.279 1.00 96.12 173 VAL A CA 1
ATOM 1367 C C . VAL A 1 173 ? 2.386 -14.688 -8.998 1.00 96.12 173 VAL A C 1
ATOM 1369 O O . VAL A 1 173 ? 1.880 -15.795 -9.156 1.00 96.12 173 VAL A O 1
ATOM 1372 N N . PHE A 1 174 ? 1.791 -13.572 -9.428 1.00 97.50 174 PHE A N 1
ATOM 1373 C CA . PHE A 1 174 ? 0.467 -13.558 -10.072 1.00 97.50 174 PHE A CA 1
ATOM 1374 C C . PHE A 1 174 ? 0.409 -14.295 -11.424 1.00 97.50 174 PHE A C 1
ATOM 1376 O O . PHE A 1 174 ? -0.678 -14.563 -11.937 1.00 97.50 174 PHE A O 1
ATOM 1383 N N . ASP A 1 175 ? 1.561 -14.617 -12.019 1.00 97.25 175 ASP A N 1
ATOM 1384 C CA . ASP A 1 175 ? 1.670 -15.256 -13.331 1.00 97.25 175 ASP A CA 1
ATOM 1385 C C . ASP A 1 175 ? 2.287 -16.667 -13.316 1.00 97.25 175 ASP A C 1
ATOM 1387 O O . ASP A 1 175 ? 2.602 -17.199 -14.377 1.00 97.25 175 ASP A O 1
ATOM 1391 N N . GLU A 1 176 ? 2.423 -17.314 -12.151 1.00 95.81 176 GLU A N 1
ATOM 1392 C CA . GLU A 1 176 ? 3.088 -18.626 -12.026 1.00 95.81 176 GLU A CA 1
ATOM 1393 C C . GLU A 1 176 ? 2.510 -19.697 -12.971 1.00 95.81 176 GLU A C 1
ATOM 1395 O O . GLU A 1 176 ? 3.263 -20.464 -13.571 1.00 95.81 176 GLU A O 1
ATOM 1400 N N . GLY A 1 177 ? 1.185 -19.710 -13.150 1.00 95.88 177 GLY A N 1
ATOM 1401 C CA . GLY A 1 177 ? 0.469 -20.673 -13.994 1.00 95.88 177 GLY A CA 1
ATOM 1402 C C . GLY A 1 177 ? 0.350 -20.309 -15.479 1.00 95.88 177 GLY A C 1
ATOM 1403 O O . GLY A 1 177 ? -0.347 -21.015 -16.204 1.00 95.88 177 GLY A O 1
ATOM 1404 N N . TYR A 1 178 ? 0.971 -19.219 -15.937 1.00 97.62 178 TYR A N 1
ATOM 1405 C CA . TYR A 1 178 ? 0.849 -18.746 -17.320 1.00 97.62 178 TYR A CA 1
ATOM 1406 C C . TYR A 1 178 ? 2.009 -19.219 -18.213 1.00 97.62 178 TYR A C 1
ATOM 1408 O O . TYR A 1 178 ? 3.090 -19.551 -17.711 1.00 97.62 178 TYR A O 1
ATOM 1416 N N . PRO A 1 179 ? 1.820 -19.240 -19.547 1.00 97.12 179 PRO A N 1
ATOM 1417 C CA . PRO A 1 179 ? 2.897 -19.492 -20.500 1.00 97.12 179 PRO A CA 1
ATOM 1418 C C . PRO A 1 179 ? 4.109 -18.577 -20.278 1.00 97.12 179 PRO A C 1
ATOM 1420 O O . PRO A 1 179 ? 3.977 -17.439 -19.828 1.00 97.12 179 PRO A O 1
ATOM 1423 N N . ALA A 1 180 ? 5.311 -19.060 -20.605 1.00 95.12 180 ALA A N 1
ATOM 1424 C CA . ALA A 1 180 ? 6.556 -18.324 -20.362 1.00 95.12 180 ALA A CA 1
ATOM 1425 C C . ALA A 1 180 ? 6.593 -16.941 -21.040 1.00 95.12 180 ALA A C 1
ATOM 1427 O O . ALA A 1 180 ? 7.232 -16.022 -20.535 1.00 95.12 180 ALA A O 1
ATOM 1428 N N . ASP A 1 181 ? 5.897 -16.781 -22.163 1.00 94.25 181 ASP A N 1
ATOM 1429 C CA . ASP A 1 181 ? 5.774 -15.534 -22.908 1.00 94.25 181 ASP A CA 1
ATOM 1430 C C . ASP A 1 181 ? 4.717 -14.561 -22.353 1.00 94.25 181 ASP A C 1
ATOM 1432 O O . ASP A 1 181 ? 4.699 -13.401 -22.765 1.00 94.25 181 ASP A O 1
ATOM 1436 N N . GLU A 1 182 ? 3.919 -14.983 -21.373 1.00 97.06 182 GLU A N 1
ATOM 1437 C CA . GLU A 1 182 ? 2.950 -14.166 -20.625 1.00 97.06 182 GLU A CA 1
ATOM 1438 C C . GLU A 1 182 ? 3.404 -13.875 -19.182 1.00 97.06 182 GLU A C 1
ATOM 1440 O O . GLU A 1 182 ? 2.721 -13.196 -18.409 1.00 97.06 182 GLU A O 1
ATOM 1445 N N . ARG A 1 183 ? 4.586 -14.372 -18.813 1.00 96.94 183 ARG A N 1
ATOM 1446 C CA . ARG A 1 183 ? 5.213 -14.140 -17.512 1.00 96.94 183 ARG A CA 1
ATOM 1447 C C . ARG A 1 183 ? 6.170 -12.960 -17.575 1.00 96.94 183 ARG A C 1
ATOM 1449 O O . ARG A 1 183 ? 6.922 -12.798 -18.539 1.00 96.94 183 ARG A O 1
ATOM 1456 N N . LEU A 1 184 ? 6.177 -12.143 -16.526 1.00 95.31 184 LEU A N 1
ATOM 1457 C CA . LEU A 1 184 ? 7.216 -11.129 -16.364 1.00 95.31 184 LEU A CA 1
ATOM 1458 C C . LEU A 1 184 ? 8.581 -11.817 -16.171 1.00 95.31 184 LEU A C 1
ATOM 1460 O O . LEU A 1 184 ? 8.674 -12.787 -15.408 1.00 95.31 184 LEU A O 1
ATOM 1464 N N . PRO A 1 185 ? 9.662 -11.333 -16.818 1.00 94.75 185 PRO A N 1
ATOM 1465 C CA . PRO A 1 185 ? 11.004 -11.816 -16.526 1.00 94.75 185 PRO A CA 1
ATOM 1466 C C . PRO A 1 185 ? 11.310 -11.632 -15.038 1.00 94.75 185 PRO A C 1
ATOM 1468 O O . PRO A 1 185 ? 11.106 -10.552 -14.490 1.00 94.75 185 PRO A O 1
ATOM 1471 N N . ARG A 1 186 ? 11.811 -12.681 -14.374 1.00 94.62 186 ARG A N 1
ATOM 1472 C CA . ARG A 1 186 ? 12.082 -12.624 -12.926 1.00 94.62 186 ARG A CA 1
ATOM 1473 C C . ARG A 1 186 ? 13.208 -11.655 -12.580 1.00 94.62 186 ARG A C 1
ATOM 1475 O O . ARG A 1 186 ? 13.184 -11.049 -11.515 1.00 94.62 186 ARG A O 1
ATOM 1482 N N . LYS A 1 187 ? 14.171 -11.498 -13.491 1.00 96.06 187 LYS A N 1
ATOM 1483 C CA . LYS A 1 187 ? 15.285 -10.554 -13.384 1.00 96.06 187 LYS A CA 1
ATOM 1484 C C . LYS A 1 187 ? 15.542 -9.922 -14.737 1.00 96.06 187 LYS A C 1
ATOM 1486 O O . LYS A 1 187 ? 15.621 -10.639 -15.736 1.00 96.06 187 LYS A O 1
ATOM 1491 N N . PHE A 1 188 ? 15.671 -8.605 -14.772 1.00 94.31 188 PHE A N 1
ATOM 1492 C CA . PHE A 1 188 ? 15.989 -7.874 -15.993 1.00 94.31 188 PHE A CA 1
ATOM 1493 C C . PHE A 1 188 ? 16.596 -6.509 -15.672 1.00 94.31 188 PHE A C 1
ATOM 1495 O O . PHE A 1 188 ? 16.549 -6.035 -14.537 1.00 94.31 188 PHE A O 1
ATOM 1502 N N . VAL A 1 189 ? 17.212 -5.906 -16.686 1.00 94.06 189 VAL A N 1
ATOM 1503 C CA . VAL A 1 189 ? 17.830 -4.585 -16.596 1.00 94.06 189 VAL A CA 1
ATOM 1504 C C . VAL A 1 189 ? 17.144 -3.671 -17.587 1.00 94.06 189 VAL A C 1
ATOM 1506 O O . VAL A 1 189 ? 16.898 -4.061 -18.730 1.00 94.06 189 VAL A O 1
ATOM 1509 N N . VAL A 1 190 ? 16.846 -2.465 -17.130 1.00 92.62 190 VAL A N 1
ATOM 1510 C CA . VAL A 1 190 ? 16.211 -1.425 -17.917 1.00 92.62 190 VAL A CA 1
ATOM 1511 C C . VAL A 1 190 ? 17.153 -0.232 -17.989 1.00 92.62 190 VAL A C 1
ATOM 1513 O O . VAL A 1 190 ? 17.473 0.362 -16.964 1.00 92.62 190 VAL A O 1
ATOM 1516 N N . ASN A 1 191 ? 17.615 0.114 -19.185 1.00 91.00 191 ASN A N 1
ATOM 1517 C CA . ASN A 1 191 ? 18.496 1.254 -19.395 1.00 91.00 191 ASN A CA 1
ATOM 1518 C C . ASN A 1 191 ? 17.665 2.507 -19.698 1.00 91.00 191 ASN A C 1
ATOM 1520 O O . ASN A 1 191 ? 16.910 2.532 -20.674 1.00 91.00 191 ASN A O 1
ATOM 1524 N N . PHE A 1 192 ? 17.817 3.521 -18.847 1.00 89.88 192 PHE A N 1
ATOM 1525 C CA . PHE A 1 192 ? 17.268 4.862 -19.011 1.00 89.88 192 PHE A CA 1
ATOM 1526 C C . PHE A 1 192 ? 18.358 5.765 -19.574 1.00 89.88 192 PHE A C 1
ATOM 1528 O O . PHE A 1 192 ? 19.429 5.885 -18.976 1.00 89.88 192 PHE A O 1
ATOM 1535 N N . TYR A 1 193 ? 18.089 6.420 -20.697 1.00 83.38 193 TYR A N 1
ATOM 1536 C CA . TYR A 1 193 ? 19.029 7.366 -21.286 1.00 83.38 193 TYR A CA 1
ATOM 1537 C C . TYR A 1 193 ? 18.310 8.566 -21.889 1.00 83.38 193 TYR A C 1
ATOM 1539 O O . TYR A 1 193 ? 17.232 8.456 -22.482 1.00 83.38 193 TYR A O 1
ATOM 1547 N N . GLU A 1 194 ? 18.941 9.724 -21.756 1.00 82.00 194 GLU A N 1
ATOM 1548 C CA . GLU A 1 194 ? 18.458 10.969 -22.327 1.00 82.00 194 GLU A CA 1
ATOM 1549 C C . GLU A 1 194 ? 18.845 11.092 -23.803 1.00 82.00 194 GLU A C 1
ATOM 1551 O O . GLU A 1 194 ? 19.935 10.699 -24.231 1.00 82.00 194 GLU A O 1
ATOM 1556 N N . LYS A 1 195 ? 17.947 11.663 -24.607 1.00 73.62 195 LYS A N 1
ATOM 1557 C CA . LYS A 1 195 ? 18.253 12.100 -25.970 1.00 73.62 195 LYS A CA 1
ATOM 1558 C C . LYS A 1 195 ? 17.853 13.564 -26.160 1.00 73.62 195 LYS A C 1
ATOM 1560 O O . LYS A 1 195 ? 16.756 13.951 -25.751 1.00 73.62 195 LYS A O 1
ATOM 1565 N N . PRO A 1 196 ? 18.711 14.374 -26.808 1.00 70.56 196 PRO A N 1
ATOM 1566 C CA . PRO A 1 196 ? 18.378 15.755 -27.121 1.00 70.56 196 PRO A CA 1
ATOM 1567 C C . PRO A 1 196 ? 17.282 15.816 -28.193 1.00 70.56 196 PRO A C 1
ATOM 1569 O O . PRO A 1 196 ? 17.261 15.014 -29.133 1.00 70.56 196 PRO A O 1
ATOM 1572 N N . LEU A 1 197 ? 16.385 16.788 -28.052 1.00 62.75 197 LEU A N 1
ATOM 1573 C CA . LEU A 1 197 ? 15.373 17.177 -29.030 1.00 62.75 197 LEU A CA 1
ATOM 1574 C C . LEU A 1 197 ? 15.498 18.684 -29.310 1.00 62.75 197 LEU A C 1
ATOM 1576 O O . LEU A 1 197 ? 15.998 19.433 -28.471 1.00 62.75 197 LEU A O 1
ATOM 1580 N N . ASP A 1 198 ? 14.965 19.154 -30.441 1.00 59.25 198 ASP A N 1
ATOM 1581 C CA . ASP A 1 198 ? 15.024 20.571 -30.853 1.00 59.25 198 ASP A CA 1
ATOM 1582 C C . ASP A 1 198 ? 14.448 21.561 -29.812 1.00 59.25 198 ASP A C 1
ATOM 1584 O O . ASP A 1 198 ? 14.746 22.754 -29.859 1.00 59.25 198 ASP A O 1
ATOM 1588 N N . ARG A 1 199 ? 13.618 21.087 -28.866 1.00 57.84 199 ARG A N 1
ATOM 1589 C CA . ARG A 1 199 ? 13.049 21.876 -27.756 1.00 57.84 199 ARG A CA 1
ATOM 1590 C C . ARG A 1 199 ? 13.020 21.122 -26.417 1.00 57.84 199 ARG A C 1
ATOM 1592 O O . ARG A 1 199 ? 12.008 21.156 -25.724 1.00 57.84 199 ARG A O 1
ATOM 1599 N N . GLY A 1 200 ? 14.104 20.438 -26.049 1.00 64.06 200 GLY A N 1
ATOM 1600 C CA . GLY A 1 200 ? 14.252 19.852 -24.710 1.00 64.06 200 GLY A CA 1
ATOM 1601 C C . GLY A 1 200 ? 14.982 18.515 -24.699 1.00 64.06 200 GLY A C 1
ATOM 1602 O O . GLY A 1 200 ? 15.641 18.141 -25.667 1.00 64.06 200 GLY A O 1
ATOM 1603 N N . VAL A 1 201 ? 14.851 17.790 -23.593 1.00 65.94 201 VAL A N 1
ATOM 1604 C CA . VAL A 1 201 ? 15.398 16.443 -23.414 1.00 65.94 201 VAL A CA 1
ATOM 1605 C C . VAL A 1 201 ? 14.238 15.479 -23.191 1.00 65.94 201 VAL A C 1
ATOM 1607 O O . VAL A 1 201 ? 13.273 15.822 -22.511 1.00 65.94 201 VAL A O 1
ATOM 1610 N N . TYR A 1 202 ? 14.316 14.287 -23.775 1.00 73.44 202 TYR A N 1
ATOM 1611 C CA . TYR A 1 202 ? 13.391 13.198 -23.467 1.00 73.44 202 TYR A CA 1
ATOM 1612 C C . TYR A 1 202 ? 14.163 11.967 -23.004 1.00 73.44 202 TYR A C 1
ATOM 1614 O O . TYR A 1 202 ? 15.316 11.756 -23.395 1.00 73.44 202 TYR A O 1
ATOM 1622 N N . VAL A 1 203 ? 13.507 11.137 -22.202 1.00 73.19 203 VAL A N 1
ATOM 1623 C CA . VAL A 1 203 ? 14.042 9.861 -21.730 1.00 73.19 203 VAL A CA 1
ATOM 1624 C C . VAL A 1 203 ? 13.521 8.736 -22.614 1.00 73.19 203 VAL A C 1
ATOM 1626 O O . VAL A 1 203 ? 12.342 8.686 -22.973 1.00 73.19 203 VAL A O 1
ATOM 1629 N N . LYS A 1 204 ? 14.427 7.836 -22.998 1.00 75.75 204 LYS A N 1
ATOM 1630 C CA . LYS A 1 204 ? 14.099 6.553 -23.617 1.00 75.75 204 LYS A CA 1
ATOM 1631 C C . LYS A 1 204 ? 14.491 5.420 -22.696 1.00 75.75 204 LYS A C 1
ATOM 1633 O O . LYS A 1 204 ? 15.485 5.492 -21.977 1.00 75.75 204 LYS A O 1
ATOM 1638 N N . ILE A 1 205 ? 13.707 4.360 -22.796 1.00 79.56 205 ILE A N 1
ATOM 1639 C CA . ILE A 1 205 ? 13.853 3.161 -21.997 1.00 79.56 205 ILE A CA 1
ATOM 1640 C C . ILE A 1 205 ? 14.167 2.006 -22.941 1.00 79.56 205 ILE A C 1
ATOM 1642 O O . ILE A 1 205 ? 13.576 1.883 -24.017 1.00 79.56 205 ILE A O 1
ATOM 1646 N N . SER A 1 206 ? 15.132 1.169 -22.574 1.00 78.62 206 SER A N 1
ATOM 1647 C CA . SER A 1 206 ? 15.443 -0.048 -23.323 1.00 78.62 206 SER A CA 1
ATOM 1648 C C . SER A 1 206 ? 15.686 -1.240 -22.410 1.00 78.62 206 SER A C 1
ATOM 1650 O O . SER A 1 206 ? 16.175 -1.093 -21.293 1.00 78.62 206 SER A O 1
ATOM 1652 N N . VAL A 1 207 ? 15.333 -2.431 -22.889 1.00 78.69 207 VAL A N 1
ATOM 1653 C CA . VAL A 1 207 ? 15.580 -3.707 -22.207 1.00 78.69 207 VAL A CA 1
ATOM 1654 C C . VAL A 1 207 ? 16.301 -4.616 -23.186 1.00 78.69 207 VAL A C 1
ATOM 1656 O O . VAL A 1 207 ? 15.784 -4.875 -24.272 1.00 78.69 207 VAL A O 1
ATOM 1659 N N . ASN A 1 208 ? 17.494 -5.090 -22.815 1.00 70.75 208 ASN A N 1
ATOM 1660 C CA . ASN A 1 208 ? 18.389 -5.842 -23.707 1.00 70.75 208 ASN A CA 1
ATOM 1661 C C . ASN A 1 208 ? 18.596 -5.133 -25.064 1.00 70.75 208 ASN A C 1
ATOM 1663 O O . ASN A 1 208 ? 18.397 -5.740 -26.115 1.00 70.75 208 ASN A O 1
ATOM 1667 N N . ASP A 1 209 ? 18.904 -3.832 -25.034 1.00 63.16 209 ASP A N 1
ATOM 1668 C CA . ASP A 1 209 ? 19.136 -2.967 -26.207 1.00 63.16 209 ASP A CA 1
ATOM 1669 C C . ASP A 1 209 ? 17.931 -2.756 -27.146 1.00 63.16 209 ASP A C 1
ATOM 1671 O O . ASP A 1 209 ? 18.028 -2.061 -28.160 1.00 63.16 209 ASP A O 1
ATOM 1675 N N . VAL A 1 210 ? 16.756 -3.287 -26.797 1.00 66.31 210 VAL A N 1
ATOM 1676 C CA . VAL A 1 210 ? 15.502 -3.021 -27.507 1.00 66.31 210 VAL A CA 1
ATOM 1677 C C . VAL A 1 210 ? 14.794 -1.860 -26.824 1.00 66.31 210 VAL A C 1
ATOM 1679 O O . VAL A 1 210 ? 14.483 -1.940 -25.638 1.00 66.31 210 VAL A O 1
ATOM 1682 N N . VAL A 1 211 ? 14.531 -0.777 -27.561 1.00 69.94 211 VAL A N 1
ATO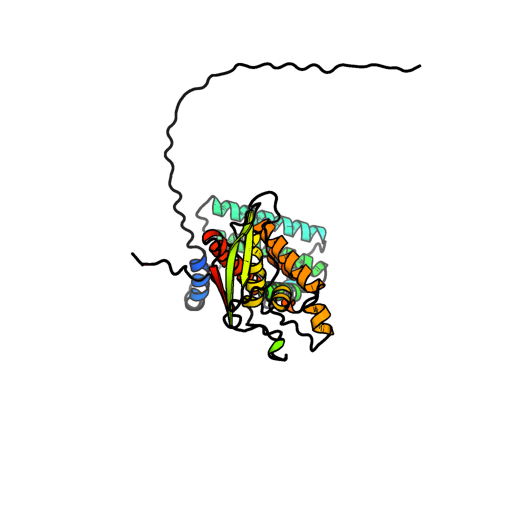M 1683 C CA . VAL A 1 211 ? 13.742 0.360 -27.058 1.00 69.94 211 VAL A CA 1
ATOM 1684 C C . VAL A 1 211 ? 12.304 -0.088 -26.809 1.00 69.94 211 VAL A C 1
ATOM 1686 O O . VAL A 1 211 ? 11.686 -0.711 -27.676 1.00 69.94 211 VAL A O 1
ATOM 1689 N N . ILE A 1 212 ? 11.783 0.234 -25.628 1.00 74.25 212 ILE A N 1
ATOM 1690 C CA . ILE A 1 212 ? 10.443 -0.130 -25.176 1.00 74.25 212 ILE A CA 1
ATOM 1691 C C . ILE A 1 212 ? 9.717 1.134 -24.707 1.00 74.25 212 ILE A C 1
ATOM 1693 O O . ILE A 1 212 ? 10.312 1.963 -24.026 1.00 74.25 212 ILE A O 1
ATOM 1697 N N . GLY A 1 213 ? 8.434 1.251 -25.062 1.00 63.72 213 GLY A N 1
ATOM 1698 C CA . GLY A 1 213 ? 7.601 2.409 -24.731 1.00 63.72 213 GLY A CA 1
ATOM 1699 C C . GLY A 1 213 ? 7.775 3.592 -25.685 1.00 63.72 213 GLY A C 1
ATOM 1700 O O . GLY A 1 213 ? 8.550 3.539 -26.647 1.00 63.72 213 GLY A O 1
ATOM 1701 N N . ASP A 1 214 ? 7.016 4.650 -25.410 1.00 66.06 214 ASP A N 1
ATOM 1702 C CA . ASP A 1 214 ? 7.113 5.927 -26.113 1.00 66.06 214 ASP A CA 1
ATOM 1703 C C . ASP A 1 214 ? 8.181 6.827 -25.467 1.00 66.06 214 ASP A C 1
ATOM 1705 O O . ASP A 1 214 ? 8.670 6.567 -24.370 1.00 66.06 214 ASP A O 1
ATOM 1709 N N . ALA A 1 215 ? 8.598 7.883 -26.168 1.00 59.06 215 ALA A N 1
ATOM 1710 C CA . ALA A 1 215 ? 9.520 8.868 -25.605 1.00 59.06 215 ALA A CA 1
ATOM 1711 C C . ALA A 1 215 ? 8.840 9.658 -24.473 1.00 59.06 215 ALA A C 1
ATOM 1713 O O . ALA A 1 215 ? 7.757 10.205 -24.682 1.00 59.06 215 ALA A O 1
ATOM 1714 N N . LEU A 1 216 ? 9.493 9.754 -23.311 1.00 68.88 216 LEU A N 1
ATOM 1715 C CA . LEU A 1 216 ? 8.931 10.393 -22.119 1.00 68.88 216 LEU A CA 1
ATOM 1716 C C . LEU A 1 216 ? 9.530 11.785 -21.900 1.00 68.88 216 LEU A C 1
ATOM 1718 O O . LEU A 1 216 ? 10.750 11.964 -21.903 1.00 68.88 216 LEU A O 1
ATOM 1722 N N . THR A 1 217 ? 8.660 12.766 -21.689 1.00 58.38 217 THR A N 1
ATOM 1723 C CA . THR A 1 217 ? 8.987 14.156 -21.340 1.00 58.38 217 THR A CA 1
ATOM 1724 C C . THR A 1 217 ? 8.369 14.504 -19.989 1.00 58.38 217 THR A C 1
ATOM 1726 O O . THR A 1 217 ? 7.425 13.845 -19.561 1.00 58.38 217 THR A O 1
ATOM 1729 N N . ASP A 1 218 ? 8.858 15.556 -19.328 1.00 54.69 218 ASP A N 1
ATOM 1730 C CA . ASP A 1 218 ? 8.347 15.950 -18.004 1.00 54.69 218 ASP A CA 1
ATOM 1731 C C . ASP A 1 218 ? 6.871 16.403 -18.038 1.00 54.69 218 ASP A C 1
ATOM 1733 O O . ASP A 1 218 ? 6.175 16.295 -17.039 1.00 54.69 218 ASP A O 1
ATOM 1737 N N . ASN A 1 219 ? 6.352 16.858 -19.191 1.00 54.47 219 ASN A N 1
ATOM 1738 C CA . ASN A 1 219 ? 4.947 17.272 -19.387 1.00 54.47 219 ASN A CA 1
ATOM 1739 C C . ASN A 1 219 ? 4.396 18.242 -18.311 1.00 54.47 219 ASN A C 1
ATOM 1741 O O . ASN A 1 219 ? 3.183 18.326 -18.117 1.00 54.47 219 ASN A O 1
ATOM 1745 N N . ALA A 1 220 ? 5.270 19.010 -17.658 1.00 55.69 220 ALA A N 1
ATOM 1746 C CA . ALA A 1 220 ? 4.950 19.952 -16.591 1.00 55.69 220 ALA A CA 1
ATOM 1747 C C . ALA A 1 220 ? 5.410 21.381 -16.937 1.00 55.69 220 ALA A C 1
ATOM 1749 O O . ALA A 1 220 ? 6.199 21.603 -17.858 1.00 55.69 220 ALA A O 1
ATOM 1750 N N . HIS A 1 221 ? 4.886 22.374 -16.207 1.00 45.69 221 HIS A N 1
ATOM 1751 C CA . HIS A 1 221 ? 5.294 23.779 -16.353 1.00 45.69 221 HIS A CA 1
ATOM 1752 C C . HIS A 1 221 ? 6.731 24.039 -15.865 1.00 45.69 221 HIS A C 1
ATOM 1754 O O . HIS A 1 221 ? 7.349 25.012 -16.296 1.00 45.69 221 HIS A O 1
ATOM 1760 N N . GLU A 1 222 ? 7.251 23.172 -14.995 1.00 60.22 222 GLU A N 1
ATOM 1761 C CA . GLU A 1 222 ? 8.599 23.212 -14.428 1.00 60.22 222 GLU A CA 1
ATOM 1762 C C . GLU A 1 222 ? 9.260 21.833 -14.582 1.00 60.22 222 GLU A C 1
ATOM 1764 O O . GLU A 1 222 ? 8.566 20.821 -14.655 1.00 60.22 222 GLU A O 1
ATOM 1769 N N . ASP A 1 223 ? 10.593 21.787 -14.645 1.00 69.19 223 ASP A N 1
ATOM 1770 C CA . ASP A 1 223 ? 11.363 20.538 -14.728 1.00 69.19 223 ASP A CA 1
ATOM 1771 C C . ASP A 1 223 ? 11.350 19.807 -13.372 1.00 69.19 223 ASP A C 1
ATOM 1773 O O . ASP A 1 223 ? 12.189 20.032 -12.492 1.00 69.19 223 ASP A O 1
ATOM 1777 N N . ASP A 1 224 ? 10.353 18.947 -13.179 1.00 70.56 224 ASP A N 1
ATOM 1778 C CA . ASP A 1 224 ? 10.184 18.128 -11.978 1.00 70.56 224 ASP A CA 1
ATOM 1779 C C . ASP A 1 224 ? 10.877 16.753 -12.083 1.00 70.56 224 ASP A C 1
ATOM 1781 O O . ASP A 1 224 ? 11.110 16.085 -11.065 1.00 70.56 224 ASP A O 1
ATOM 1785 N N . GLY A 1 225 ? 11.344 16.377 -13.278 1.00 71.25 225 GLY A N 1
ATOM 1786 C CA . GLY A 1 225 ? 11.969 15.091 -13.579 1.00 71.25 225 GLY A CA 1
ATOM 1787 C C . GLY A 1 225 ? 10.974 13.948 -13.800 1.00 71.25 225 GLY A C 1
ATOM 1788 O O . GLY A 1 225 ? 11.393 12.786 -13.795 1.00 71.25 225 GLY A O 1
ATOM 1789 N N . TYR A 1 226 ? 9.679 14.234 -13.988 1.00 79.62 226 TYR A N 1
ATOM 1790 C CA . TYR A 1 226 ? 8.645 13.232 -14.262 1.00 79.62 226 TYR A CA 1
ATOM 1791 C C . TYR A 1 226 ? 8.946 12.369 -15.502 1.00 79.62 226 TYR A C 1
ATOM 1793 O O . TYR A 1 226 ? 8.442 11.254 -15.614 1.00 79.62 226 TYR A O 1
ATOM 1801 N N . ARG A 1 227 ? 9.861 12.778 -16.390 1.00 82.31 227 ARG A N 1
ATOM 1802 C CA . ARG A 1 227 ? 10.403 11.948 -17.484 1.00 82.31 227 ARG A CA 1
ATOM 1803 C C . ARG A 1 227 ? 10.960 10.587 -17.034 1.00 82.31 227 ARG A C 1
ATOM 1805 O O . ARG A 1 227 ? 11.043 9.674 -17.848 1.00 82.31 227 ARG A O 1
ATOM 1812 N N . TYR A 1 228 ? 11.336 10.436 -15.760 1.00 88.44 228 TYR A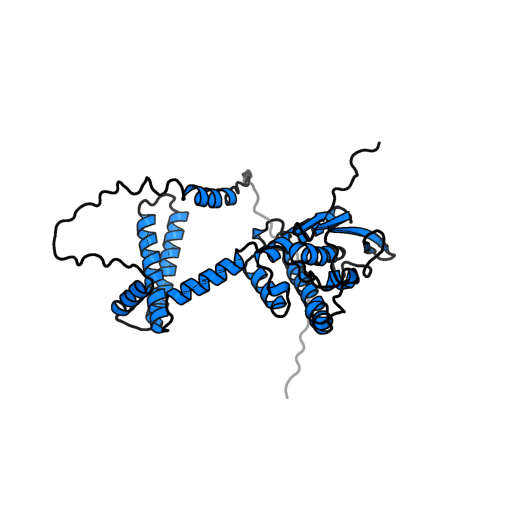 N 1
ATOM 1813 C CA . TYR A 1 228 ? 11.832 9.181 -15.179 1.00 88.44 228 TYR A CA 1
ATOM 1814 C C . TYR A 1 228 ? 10.747 8.342 -14.471 1.00 88.44 228 TYR A C 1
ATOM 1816 O O . TYR A 1 228 ? 11.080 7.318 -13.872 1.00 88.44 228 TYR A O 1
ATOM 1824 N N . HIS A 1 229 ? 9.467 8.743 -14.503 1.00 91.00 229 HIS A N 1
ATOM 1825 C CA . HIS A 1 229 ? 8.398 8.117 -13.705 1.00 91.00 229 HIS A CA 1
ATOM 1826 C C . HIS A 1 229 ? 8.159 6.632 -14.007 1.00 91.00 229 HIS A C 1
ATOM 1828 O O . HIS A 1 229 ? 7.714 5.911 -13.117 1.00 91.00 229 HIS A O 1
ATOM 1834 N N . ASP A 1 230 ? 8.523 6.143 -15.196 1.00 90.81 230 ASP A N 1
ATOM 1835 C CA . ASP A 1 230 ? 8.402 4.724 -15.550 1.00 90.81 230 ASP A CA 1
ATOM 1836 C C . ASP A 1 230 ? 9.133 3.785 -14.577 1.00 90.81 230 ASP A C 1
ATOM 1838 O O . ASP A 1 230 ? 8.769 2.616 -14.428 1.00 90.81 230 ASP A O 1
ATOM 1842 N N . VAL A 1 231 ? 10.126 4.294 -13.838 1.00 95.50 231 VAL A N 1
ATOM 1843 C CA . VAL A 1 231 ? 10.777 3.552 -12.752 1.00 95.50 231 VAL A CA 1
ATOM 1844 C C . VAL A 1 231 ? 9.797 3.129 -11.647 1.00 95.50 231 VAL A C 1
ATOM 1846 O O . VAL A 1 231 ? 10.025 2.116 -10.984 1.00 95.50 231 VAL A O 1
ATOM 1849 N N . PHE A 1 232 ? 8.681 3.843 -11.461 1.00 97.44 232 PHE A N 1
ATOM 1850 C CA . PHE A 1 232 ? 7.630 3.474 -10.512 1.00 97.44 232 PHE A CA 1
ATOM 1851 C C . PHE A 1 232 ? 6.878 2.218 -10.963 1.00 97.44 232 PHE A C 1
ATOM 1853 O O . PHE A 1 232 ? 6.667 1.325 -10.143 1.00 97.44 232 PHE A O 1
ATOM 1860 N N . HIS A 1 233 ? 6.575 2.081 -12.257 1.00 97.75 233 HIS A N 1
ATOM 1861 C CA . HIS A 1 233 ? 5.966 0.866 -12.814 1.00 97.75 233 HIS A CA 1
ATOM 1862 C C . HIS A 1 233 ? 6.892 -0.342 -12.652 1.00 97.75 233 HIS A C 1
ATOM 1864 O O . HIS A 1 233 ? 6.464 -1.416 -12.217 1.00 97.75 233 HIS A O 1
ATOM 1870 N N . LEU A 1 234 ? 8.193 -0.145 -12.892 1.00 97.69 234 LEU A N 1
ATOM 1871 C CA . LEU A 1 234 ? 9.209 -1.170 -12.643 1.00 97.69 234 LEU A CA 1
ATOM 1872 C C . LEU A 1 234 ? 9.292 -1.545 -11.160 1.00 97.69 234 LEU A C 1
ATOM 1874 O O . LEU A 1 234 ? 9.443 -2.722 -10.833 1.00 97.69 234 LEU A O 1
ATOM 1878 N N . ALA A 1 235 ? 9.169 -0.571 -10.254 1.00 98.25 235 ALA A N 1
ATOM 1879 C CA . ALA A 1 235 ? 9.141 -0.827 -8.819 1.00 98.25 235 ALA A CA 1
ATOM 1880 C C . ALA A 1 235 ? 7.892 -1.620 -8.408 1.00 98.25 235 ALA A C 1
ATOM 1882 O O . ALA A 1 235 ? 7.989 -2.537 -7.590 1.00 98.25 235 ALA A O 1
ATOM 1883 N N . TYR A 1 236 ? 6.728 -1.333 -8.992 1.00 98.56 236 TYR A N 1
ATOM 1884 C CA . TYR A 1 236 ? 5.516 -2.117 -8.750 1.00 98.56 236 TYR A CA 1
ATOM 1885 C C . TYR A 1 236 ? 5.678 -3.551 -9.265 1.00 98.56 236 TYR A C 1
ATOM 1887 O O . TYR A 1 236 ? 5.426 -4.496 -8.513 1.00 98.56 236 TYR A O 1
ATOM 1895 N N . ALA A 1 237 ? 6.229 -3.733 -10.470 1.00 98.00 237 ALA A N 1
ATOM 1896 C CA . ALA A 1 237 ? 6.556 -5.055 -10.994 1.00 98.00 237 ALA A CA 1
ATOM 1897 C C . ALA A 1 237 ? 7.514 -5.814 -10.058 1.00 98.00 237 ALA A C 1
ATOM 1899 O O . ALA A 1 237 ? 7.202 -6.933 -9.654 1.00 98.00 237 ALA A O 1
ATOM 1900 N N . ALA A 1 238 ? 8.633 -5.195 -9.660 1.00 97.81 238 ALA A N 1
ATOM 1901 C CA . ALA A 1 238 ? 9.654 -5.797 -8.801 1.00 97.81 238 ALA A CA 1
ATOM 1902 C C . ALA A 1 238 ? 9.113 -6.209 -7.431 1.00 97.81 238 ALA A C 1
ATOM 1904 O O . ALA A 1 238 ? 9.351 -7.319 -6.962 1.00 97.81 238 ALA A O 1
ATOM 1905 N N . ILE A 1 239 ? 8.420 -5.291 -6.755 1.00 97.88 239 ILE A N 1
ATOM 1906 C CA . ILE A 1 239 ? 8.088 -5.446 -5.339 1.00 97.88 239 ILE A CA 1
ATOM 1907 C C . ILE A 1 239 ? 6.736 -6.126 -5.148 1.00 97.88 239 ILE A C 1
ATOM 1909 O O . ILE A 1 239 ? 6.587 -6.958 -4.252 1.00 97.88 239 ILE A O 1
ATOM 1913 N N . LEU A 1 240 ? 5.750 -5.776 -5.970 1.00 98.06 240 LEU A N 1
ATOM 1914 C CA . LEU A 1 240 ? 4.380 -6.267 -5.840 1.00 98.06 240 LEU A CA 1
ATOM 1915 C C . LEU A 1 240 ? 4.121 -7.488 -6.728 1.00 98.06 240 LEU A C 1
ATOM 1917 O O . LEU A 1 240 ? 3.127 -8.174 -6.522 1.00 98.06 240 LEU A O 1
ATOM 1921 N N . GLY A 1 241 ? 4.988 -7.763 -7.711 1.00 97.31 241 GLY A N 1
ATOM 1922 C CA . GLY A 1 241 ? 4.720 -8.753 -8.761 1.00 97.31 241 GLY A CA 1
ATOM 1923 C C . GLY A 1 241 ? 3.647 -8.290 -9.755 1.00 97.31 241 GLY A C 1
ATOM 1924 O O . GLY A 1 241 ? 3.194 -9.080 -10.584 1.00 97.31 241 GLY A O 1
ATOM 1925 N N . TRP A 1 242 ? 3.229 -7.024 -9.666 1.00 98.25 242 TRP A N 1
ATOM 1926 C CA . TRP A 1 242 ? 2.089 -6.455 -10.375 1.00 98.25 242 TRP A CA 1
ATOM 1927 C C . TRP A 1 242 ? 2.463 -5.120 -11.012 1.00 98.25 242 TRP A C 1
ATOM 1929 O O . TRP A 1 242 ? 2.965 -4.230 -10.335 1.00 98.25 242 TRP A O 1
ATOM 1939 N N . SER A 1 243 ? 2.207 -4.998 -12.312 1.00 98.12 243 SER A N 1
ATOM 1940 C CA . SER A 1 243 ? 2.241 -3.743 -13.069 1.00 98.12 243 SER A CA 1
ATOM 1941 C C . SER A 1 243 ? 1.655 -4.016 -14.464 1.00 98.12 243 SER A C 1
ATOM 1943 O O . SER A 1 243 ? 2.364 -4.561 -15.323 1.00 98.12 243 SER A O 1
ATOM 1945 N N . PRO A 1 244 ? 0.360 -3.741 -14.714 1.00 97.94 244 PRO A N 1
ATOM 1946 C CA . PRO A 1 244 ? -0.214 -3.772 -16.060 1.00 97.94 244 PRO A CA 1
ATOM 1947 C C . PRO A 1 244 ? 0.562 -2.906 -17.059 1.00 97.94 244 PRO A C 1
ATOM 1949 O O . PRO A 1 244 ? 0.702 -3.308 -18.219 1.00 97.94 244 PRO A O 1
ATOM 1952 N N . VAL A 1 245 ? 1.125 -1.772 -16.623 1.00 96.81 245 VAL A N 1
ATOM 1953 C CA . VAL A 1 245 ? 1.959 -0.911 -17.476 1.00 96.81 245 VAL A CA 1
ATOM 1954 C C . VAL A 1 245 ? 3.229 -1.648 -17.902 1.00 96.81 245 VAL A C 1
ATOM 1956 O O . VAL A 1 245 ? 3.461 -1.832 -19.099 1.00 96.81 245 VAL A O 1
ATOM 1959 N N . THR A 1 246 ? 3.999 -2.197 -16.956 1.00 95.50 246 THR A N 1
ATOM 1960 C CA . THR A 1 246 ? 5.217 -2.971 -17.262 1.00 95.50 246 THR A CA 1
ATOM 1961 C C . THR A 1 246 ? 4.907 -4.201 -18.116 1.00 95.50 246 THR A C 1
ATOM 1963 O O . THR A 1 246 ? 5.650 -4.513 -19.048 1.00 95.50 246 THR A O 1
ATOM 1966 N N . ARG A 1 247 ? 3.792 -4.900 -17.861 1.00 95.56 247 ARG A N 1
ATOM 1967 C CA . ARG A 1 247 ? 3.350 -6.023 -18.707 1.00 95.56 247 ARG A CA 1
ATOM 1968 C C . ARG A 1 247 ? 3.088 -5.584 -20.141 1.00 95.56 247 ARG A C 1
ATOM 1970 O O . ARG A 1 247 ? 3.501 -6.284 -21.064 1.00 95.56 247 ARG A O 1
ATOM 1977 N N . SER A 1 248 ? 2.420 -4.450 -20.339 1.00 94.25 248 SER A N 1
ATOM 1978 C CA . SER A 1 248 ? 2.174 -3.890 -21.668 1.00 94.25 248 SER A CA 1
ATOM 1979 C C . SER A 1 248 ? 3.488 -3.537 -22.372 1.00 94.25 248 SER A C 1
ATOM 1981 O O . SER A 1 248 ? 3.734 -4.014 -23.483 1.00 94.25 248 SER A O 1
ATOM 1983 N N . LEU A 1 249 ? 4.372 -2.806 -21.683 1.00 90.81 249 LEU A N 1
ATOM 1984 C CA . LEU A 1 249 ? 5.693 -2.404 -22.173 1.00 90.81 249 LEU A CA 1
ATOM 1985 C C . LEU A 1 249 ? 6.525 -3.619 -22.616 1.00 90.81 249 LEU A C 1
ATOM 1987 O O . LEU A 1 249 ? 7.015 -3.674 -23.743 1.00 90.81 249 LEU A O 1
ATOM 1991 N N . LEU A 1 250 ? 6.613 -4.652 -21.777 1.00 91.44 250 LEU A N 1
ATOM 1992 C CA . LEU A 1 250 ? 7.394 -5.859 -22.068 1.00 91.44 250 LEU A CA 1
ATOM 1993 C C . LEU A 1 250 ? 6.676 -6.869 -22.977 1.00 91.44 250 LEU A C 1
ATOM 1995 O O . LEU A 1 250 ? 7.224 -7.939 -23.247 1.00 91.44 250 LEU A O 1
ATOM 1999 N N . LYS A 1 251 ? 5.458 -6.563 -23.446 1.00 93.38 251 LYS A N 1
ATOM 2000 C CA . LYS A 1 251 ? 4.603 -7.478 -24.223 1.00 93.38 251 LYS A CA 1
ATOM 2001 C C . LYS A 1 251 ? 4.351 -8.816 -23.500 1.00 93.38 251 LYS A C 1
ATOM 2003 O O . LYS A 1 251 ? 4.364 -9.873 -24.123 1.00 93.38 251 LYS A O 1
ATOM 2008 N N . ARG A 1 252 ? 4.103 -8.756 -22.185 1.00 95.94 252 ARG A N 1
ATOM 2009 C CA . ARG A 1 252 ? 3.838 -9.881 -21.255 1.00 95.94 252 ARG A CA 1
ATOM 2010 C C . ARG A 1 252 ? 2.437 -9.836 -20.629 1.00 95.94 252 ARG A C 1
ATOM 2012 O O . ARG A 1 252 ? 2.252 -10.195 -19.465 1.00 95.94 252 ARG A O 1
ATOM 2019 N N . LYS A 1 253 ? 1.444 -9.343 -21.371 1.00 97.50 253 LYS A N 1
ATOM 2020 C CA . LYS A 1 253 ? 0.037 -9.446 -20.951 1.00 97.50 253 LYS A CA 1
ATOM 2021 C C . LYS A 1 253 ? -0.410 -10.910 -20.990 1.00 97.50 253 LYS A C 1
ATOM 2023 O O . LYS A 1 253 ? -0.030 -11.634 -21.908 1.00 97.50 253 LYS A O 1
ATOM 2028 N N . ARG A 1 254 ? -1.252 -11.320 -20.045 1.00 98.19 254 ARG A N 1
ATOM 2029 C CA . ARG A 1 254 ? -1.763 -12.689 -19.882 1.00 98.19 254 ARG A CA 1
ATOM 2030 C C . ARG A 1 254 ? -2.949 -12.981 -20.805 1.00 98.19 254 ARG A C 1
ATOM 2032 O O . ARG A 1 254 ? -4.076 -13.190 -20.359 1.00 98.19 254 ARG A O 1
ATOM 2039 N N . LYS A 1 255 ? -2.696 -12.951 -22.116 1.00 97.31 255 LYS A N 1
ATOM 2040 C CA . LYS A 1 255 ? -3.719 -13.039 -23.174 1.00 97.31 255 LYS A CA 1
ATOM 2041 C C . LYS A 1 255 ? -4.405 -14.398 -23.273 1.00 97.31 255 LYS A C 1
ATOM 2043 O O . LYS A 1 255 ? -5.529 -14.469 -23.766 1.00 97.31 255 LYS A O 1
ATOM 2048 N N . SER A 1 256 ? -3.769 -15.459 -22.786 1.00 97.81 256 SER A N 1
ATOM 2049 C CA . SER A 1 256 ? -4.343 -16.804 -22.719 1.00 97.81 256 SER A CA 1
ATOM 2050 C C . SER A 1 256 ? -5.619 -16.868 -21.870 1.00 97.81 256 SER A C 1
ATOM 2052 O O . SER A 1 256 ? -6.452 -17.749 -22.085 1.00 97.81 256 SER A O 1
ATOM 2054 N N . ASN A 1 257 ? -5.823 -15.910 -20.956 1.00 98.00 257 ASN A N 1
ATOM 2055 C CA . ASN A 1 257 ? -7.057 -15.739 -20.197 1.00 98.00 257 ASN A CA 1
ATOM 2056 C C . ASN A 1 257 ? -7.664 -14.357 -20.470 1.00 98.00 257 ASN A C 1
ATOM 2058 O O . ASN A 1 257 ? -7.258 -13.358 -19.877 1.00 98.00 257 ASN A O 1
ATOM 2062 N N . SER A 1 258 ? -8.690 -14.307 -21.323 1.00 97.62 258 SER A N 1
ATOM 2063 C CA . SER A 1 258 ? -9.313 -13.050 -21.761 1.00 97.62 258 SER A CA 1
ATOM 2064 C C . SER A 1 258 ? -9.829 -12.184 -20.609 1.00 97.62 258 SER A C 1
ATOM 2066 O O . SER A 1 258 ? -9.737 -10.962 -20.673 1.00 97.62 258 SER A O 1
ATOM 2068 N N . LYS A 1 259 ? -10.332 -12.797 -19.529 1.00 97.81 259 LYS A N 1
ATOM 2069 C CA . LYS A 1 259 ? -10.832 -12.060 -18.362 1.00 97.81 259 LYS A CA 1
ATOM 2070 C C . LYS A 1 259 ? -9.696 -11.390 -17.590 1.00 97.81 259 LYS A C 1
ATOM 2072 O O . LYS A 1 259 ? -9.871 -10.280 -17.100 1.00 97.81 259 LYS A O 1
ATOM 2077 N N . ILE A 1 260 ? -8.548 -12.050 -17.474 1.00 98.25 260 ILE A N 1
ATOM 2078 C CA . ILE A 1 260 ? -7.366 -11.490 -16.805 1.00 98.25 260 ILE A CA 1
ATOM 2079 C C . ILE A 1 260 ? -6.723 -10.412 -17.683 1.00 98.25 260 ILE A C 1
ATOM 2081 O O . ILE A 1 260 ? -6.404 -9.339 -17.176 1.00 98.25 260 ILE A O 1
ATOM 2085 N N . ASP A 1 261 ? -6.630 -10.641 -18.996 1.00 98.19 261 ASP A N 1
ATOM 2086 C CA . ASP A 1 261 ? -6.139 -9.642 -19.954 1.00 98.19 261 ASP A CA 1
ATOM 2087 C C . ASP A 1 261 ? -6.980 -8.351 -19.950 1.00 98.19 261 ASP A C 1
ATOM 2089 O O . ASP A 1 261 ? -6.442 -7.250 -20.080 1.00 98.19 261 ASP A O 1
ATOM 2093 N N . GLU A 1 262 ? -8.300 -8.476 -19.783 1.00 97.50 262 GLU A N 1
ATOM 2094 C CA . GLU A 1 262 ? -9.231 -7.346 -19.715 1.00 97.50 262 GLU A CA 1
ATOM 2095 C C . GLU A 1 262 ? -9.212 -6.637 -18.352 1.00 97.50 262 GLU A C 1
ATOM 2097 O O . GLU A 1 262 ? -9.197 -5.405 -18.296 1.00 97.50 262 GLU A O 1
ATOM 2102 N N . VAL A 1 263 ? -9.238 -7.392 -17.249 1.00 98.00 263 VAL A N 1
ATOM 2103 C CA . VAL A 1 263 ? -9.443 -6.829 -15.905 1.00 98.00 263 VAL A CA 1
ATOM 2104 C C . VAL A 1 263 ? -8.136 -6.427 -15.234 1.00 98.00 263 VAL A C 1
ATOM 2106 O O . VAL A 1 263 ? -8.074 -5.335 -14.677 1.00 98.00 263 VAL A O 1
ATOM 2109 N N . GLU A 1 264 ? -7.118 -7.286 -15.276 1.00 98.38 264 GLU A N 1
ATOM 2110 C CA . GLU A 1 264 ? -5.876 -7.114 -14.508 1.00 98.38 264 GLU A CA 1
ATOM 2111 C C . GLU A 1 264 ? -4.751 -6.514 -15.352 1.00 98.38 264 GLU A C 1
ATOM 2113 O O . GLU A 1 264 ? -3.986 -5.697 -14.848 1.00 98.38 264 GLU A O 1
ATOM 2118 N N . ASP A 1 265 ? -4.684 -6.868 -16.641 1.00 98.06 265 ASP A N 1
ATOM 2119 C CA . ASP A 1 265 ? -3.687 -6.327 -17.577 1.00 98.06 265 ASP A CA 1
ATOM 2120 C C . ASP A 1 265 ? -4.277 -5.250 -18.509 1.00 98.06 265 ASP A C 1
ATOM 2122 O O . ASP A 1 265 ? -3.579 -4.687 -19.352 1.00 98.06 265 ASP A O 1
ATOM 2126 N N . GLY A 1 266 ? -5.578 -4.974 -18.410 1.00 95.38 266 GLY A N 1
ATOM 2127 C CA . GLY A 1 266 ? -6.295 -4.099 -19.334 1.00 95.38 266 GLY A CA 1
ATOM 2128 C C . GLY A 1 266 ? -6.135 -2.608 -19.044 1.00 95.38 266 GLY A C 1
ATOM 2129 O O . GLY A 1 266 ? -5.52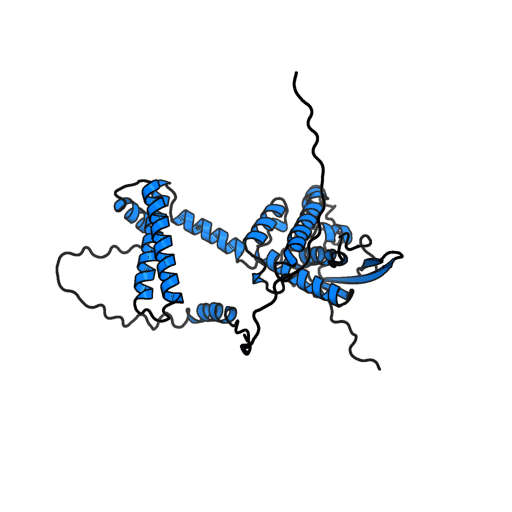9 -2.182 -18.060 1.00 95.38 266 GLY A O 1
ATOM 2130 N N . ALA A 1 267 ? -6.746 -1.785 -19.901 1.00 95.12 267 ALA A N 1
ATOM 2131 C CA . ALA A 1 267 ? -6.617 -0.327 -19.844 1.00 95.12 267 ALA A CA 1
ATOM 2132 C C . ALA A 1 267 ? -7.036 0.262 -18.487 1.00 95.12 267 ALA A C 1
ATOM 2134 O O . ALA A 1 267 ? -6.394 1.179 -17.988 1.00 95.12 267 ALA A O 1
ATOM 2135 N N . ARG A 1 268 ? -8.087 -0.278 -17.855 1.00 96.94 268 ARG A N 1
ATOM 2136 C CA . ARG A 1 268 ? -8.553 0.215 -16.552 1.00 96.94 268 ARG A CA 1
ATOM 2137 C C . ARG A 1 268 ? -7.529 -0.024 -15.442 1.00 96.94 268 ARG A C 1
ATOM 2139 O O . ARG A 1 268 ? -7.351 0.857 -14.607 1.00 96.94 268 ARG A O 1
ATOM 2146 N N . ALA A 1 269 ? -6.874 -1.183 -15.426 1.00 98.12 269 ALA A N 1
ATOM 2147 C CA . ALA A 1 269 ? -5.840 -1.482 -14.441 1.00 98.12 269 ALA A CA 1
ATOM 2148 C C . ALA A 1 269 ? -4.607 -0.593 -14.648 1.00 98.12 269 ALA A C 1
ATOM 2150 O O . ALA A 1 269 ? -4.113 -0.025 -13.678 1.00 98.12 269 ALA A O 1
ATOM 2151 N N . ALA A 1 270 ? -4.190 -0.386 -15.904 1.00 97.50 270 ALA A N 1
ATOM 2152 C CA . ALA A 1 270 ? -3.119 0.549 -16.248 1.00 97.50 270 ALA A CA 1
ATOM 2153 C C . ALA A 1 270 ? -3.442 1.987 -15.801 1.00 97.50 270 ALA A C 1
ATOM 2155 O O . ALA A 1 270 ? -2.646 2.600 -15.106 1.00 97.50 270 ALA A O 1
ATOM 2156 N N . ILE A 1 271 ? -4.646 2.500 -16.083 1.00 97.81 271 ILE A N 1
ATOM 2157 C CA . ILE A 1 271 ? -5.068 3.843 -15.637 1.00 97.81 271 ILE A CA 1
ATOM 2158 C C . ILE A 1 271 ? -5.039 3.970 -14.106 1.00 97.81 271 ILE A C 1
ATOM 2160 O O . ILE A 1 271 ? -4.666 5.016 -13.579 1.00 97.81 271 ILE A O 1
ATOM 2164 N N . ILE A 1 272 ? -5.444 2.925 -13.375 1.00 98.31 272 ILE A N 1
ATOM 2165 C CA . ILE A 1 272 ? -5.371 2.920 -11.907 1.00 98.31 272 ILE A CA 1
ATOM 2166 C C . ILE A 1 272 ? -3.911 2.948 -11.438 1.00 98.31 272 ILE A C 1
ATOM 2168 O O . ILE A 1 272 ? -3.607 3.687 -10.504 1.00 98.31 272 ILE A O 1
ATOM 2172 N N . GLU A 1 273 ? -3.022 2.177 -12.071 1.00 98.31 273 GLU A N 1
ATOM 2173 C CA . GLU A 1 273 ? -1.580 2.194 -11.791 1.00 98.31 273 GLU A CA 1
ATOM 2174 C C . GLU A 1 273 ? -0.987 3.598 -11.988 1.00 98.31 273 GLU A C 1
ATOM 2176 O O . GLU A 1 273 ? -0.369 4.130 -11.068 1.00 98.31 273 GLU A O 1
ATOM 2181 N N . GLU A 1 274 ? -1.263 4.235 -13.129 1.00 97.12 274 GLU A N 1
ATOM 2182 C CA . GLU A 1 274 ? -0.834 5.608 -13.436 1.00 97.12 274 GLU A CA 1
ATOM 2183 C C . GLU A 1 274 ? -1.357 6.618 -12.409 1.00 97.12 274 GLU A C 1
ATOM 2185 O O . GLU A 1 274 ? -0.618 7.454 -11.887 1.00 97.12 274 GLU A O 1
ATOM 2190 N N . ALA A 1 275 ? -2.639 6.518 -12.050 1.00 97.69 275 ALA A N 1
ATOM 2191 C CA . ALA A 1 275 ? -3.238 7.391 -11.049 1.00 97.69 275 ALA A CA 1
ATOM 2192 C C . ALA A 1 275 ? -2.583 7.230 -9.666 1.00 97.69 275 ALA A C 1
ATOM 2194 O O . ALA A 1 275 ? -2.448 8.215 -8.936 1.00 97.69 275 ALA A O 1
ATOM 2195 N N . VAL A 1 276 ? -2.169 6.012 -9.295 1.00 98.06 276 VAL A N 1
ATOM 2196 C CA . VAL A 1 276 ? -1.403 5.765 -8.064 1.00 98.06 276 VAL A CA 1
ATOM 2197 C C . VAL A 1 276 ? -0.028 6.433 -8.151 1.00 98.06 276 VAL A C 1
ATOM 2199 O O . VAL A 1 276 ? 0.331 7.161 -7.223 1.00 98.06 276 VAL A O 1
ATOM 2202 N N . SER A 1 277 ? 0.698 6.262 -9.262 1.00 96.38 277 SER A N 1
ATOM 2203 C CA . SER A 1 277 ? 1.986 6.929 -9.510 1.00 96.38 277 SER A CA 1
ATOM 2204 C C . SER A 1 277 ? 1.875 8.451 -9.374 1.00 96.38 277 SER A C 1
ATOM 2206 O O . SER A 1 277 ? 2.637 9.056 -8.619 1.00 96.38 277 SER A O 1
ATOM 2208 N N . ILE A 1 278 ? 0.878 9.070 -10.018 1.00 93.94 278 ILE A N 1
ATOM 2209 C CA . ILE A 1 278 ? 0.628 10.521 -9.968 1.00 93.94 278 ILE A CA 1
ATOM 2210 C C . ILE A 1 278 ? 0.277 10.984 -8.547 1.00 93.94 278 ILE A C 1
ATOM 2212 O O . ILE A 1 278 ? 0.803 11.991 -8.073 1.00 93.94 278 ILE A O 1
ATOM 2216 N N . LEU A 1 279 ? -0.589 10.250 -7.837 1.00 95.94 279 LEU A N 1
ATOM 2217 C CA . LEU A 1 279 ? -0.962 10.573 -6.456 1.00 95.94 279 LEU A CA 1
ATOM 2218 C C . LEU A 1 279 ? 0.265 10.637 -5.538 1.00 95.94 279 LEU A C 1
ATOM 2220 O O . LEU A 1 279 ? 0.340 11.512 -4.671 1.00 95.94 279 LEU A O 1
ATOM 2224 N N . ILE A 1 280 ? 1.187 9.686 -5.698 1.00 95.94 280 ILE A N 1
ATOM 2225 C CA . ILE A 1 280 ? 2.422 9.619 -4.917 1.00 95.94 280 ILE A CA 1
ATOM 2226 C C . ILE A 1 280 ? 3.375 10.741 -5.355 1.00 95.94 280 ILE A C 1
ATOM 2228 O O . ILE A 1 280 ? 3.914 11.443 -4.503 1.00 95.94 280 ILE A O 1
ATOM 2232 N N . PHE A 1 281 ? 3.535 10.955 -6.664 1.00 93.12 281 PHE A N 1
ATOM 2233 C CA . PHE A 1 281 ? 4.392 12.002 -7.229 1.00 93.12 281 PHE A CA 1
ATOM 2234 C C . PHE A 1 281 ? 4.041 13.402 -6.740 1.00 93.12 281 PHE A C 1
ATOM 2236 O O . PHE A 1 281 ? 4.905 14.103 -6.213 1.00 93.12 281 PHE A O 1
ATOM 2243 N N . ASN A 1 282 ? 2.761 13.763 -6.771 1.00 92.19 282 ASN A N 1
ATOM 2244 C CA . ASN A 1 282 ? 2.302 15.088 -6.351 1.00 92.19 282 ASN A CA 1
ATOM 2245 C C . ASN A 1 282 ? 2.537 15.386 -4.860 1.00 92.19 282 ASN A C 1
ATOM 2247 O O . ASN A 1 282 ? 2.485 16.541 -4.454 1.00 92.19 282 ASN A O 1
ATOM 2251 N N . GLN A 1 283 ? 2.782 14.366 -4.035 1.00 93.19 283 GLN A N 1
ATOM 2252 C CA . GLN A 1 283 ? 3.065 14.521 -2.604 1.00 93.19 283 GLN A CA 1
ATOM 2253 C C . GLN A 1 283 ? 4.548 14.326 -2.265 1.00 93.19 283 GLN A C 1
ATOM 2255 O O . GLN A 1 283 ? 4.936 14.478 -1.105 1.00 93.19 283 GLN A O 1
ATOM 2260 N N . ALA A 1 284 ? 5.382 13.956 -3.239 1.00 92.25 284 ALA A N 1
ATOM 2261 C CA . ALA A 1 284 ? 6.744 13.512 -2.984 1.00 92.25 284 ALA A CA 1
ATOM 2262 C C . ALA A 1 284 ? 7.614 14.614 -2.378 1.00 92.25 284 ALA A C 1
ATOM 2264 O O . ALA A 1 284 ? 8.303 14.374 -1.387 1.00 92.25 284 ALA A O 1
ATOM 2265 N N . GLN A 1 285 ? 7.556 15.828 -2.932 1.00 89.94 285 GLN A N 1
ATOM 2266 C CA . GLN A 1 285 ? 8.390 16.944 -2.485 1.00 89.94 285 GLN A CA 1
ATOM 2267 C C . GLN A 1 285 ? 8.106 17.318 -1.022 1.00 89.94 285 GLN A C 1
ATOM 2269 O O . GLN A 1 285 ? 9.031 17.394 -0.214 1.00 89.94 285 GLN A O 1
ATOM 2274 N N . GLU A 1 286 ? 6.830 17.464 -0.656 1.00 90.62 286 GLU A N 1
ATOM 2275 C CA . GLU A 1 286 ? 6.394 17.783 0.714 1.00 90.62 286 GLU A CA 1
ATOM 2276 C C . GLU A 1 286 ? 6.784 16.695 1.727 1.00 90.62 286 GLU A C 1
ATOM 2278 O O . GLU A 1 286 ? 6.923 16.958 2.922 1.00 90.62 286 GLU A O 1
ATOM 2283 N N . ARG A 1 287 ? 6.992 15.467 1.246 1.00 91.50 287 ARG A N 1
ATOM 2284 C CA . ARG A 1 287 ? 7.344 14.289 2.046 1.00 91.50 287 ARG A CA 1
ATOM 2285 C C . ARG A 1 287 ? 8.828 13.921 1.964 1.00 91.50 287 ARG A C 1
ATOM 2287 O O . ARG A 1 287 ? 9.210 12.842 2.414 1.00 91.50 287 ARG A O 1
ATOM 2294 N N . GLY A 1 288 ? 9.675 14.787 1.400 1.00 91.81 288 GLY A N 1
ATOM 2295 C CA . GLY A 1 288 ? 11.122 14.556 1.310 1.00 91.81 288 GLY A CA 1
ATOM 2296 C C . GLY A 1 288 ? 11.506 13.404 0.374 1.00 91.81 288 GLY A C 1
ATOM 2297 O O . GLY A 1 288 ? 12.413 12.627 0.689 1.00 91.81 288 GLY A O 1
ATOM 2298 N N . PHE A 1 289 ? 10.781 13.266 -0.741 1.00 92.00 289 PHE A N 1
ATOM 2299 C CA . PHE A 1 289 ? 10.967 12.251 -1.788 1.00 92.00 289 PHE A CA 1
ATOM 2300 C C . PHE A 1 289 ? 11.032 10.817 -1.253 1.00 92.00 289 PHE A C 1
ATOM 2302 O O . PHE A 1 289 ? 11.710 9.960 -1.812 1.00 92.00 289 PHE A O 1
ATOM 2309 N N . TYR A 1 290 ? 10.345 10.558 -0.139 1.00 93.31 290 TYR A N 1
ATOM 2310 C CA . TYR A 1 290 ? 10.256 9.241 0.488 1.00 93.31 290 TYR A CA 1
ATOM 2311 C C . TYR A 1 290 ? 11.605 8.598 0.852 1.00 93.31 290 TYR A C 1
ATOM 2313 O O . TYR A 1 290 ? 11.712 7.373 0.953 1.00 93.31 290 TYR A O 1
ATOM 2321 N N . THR A 1 291 ? 12.627 9.426 1.099 1.00 88.88 291 THR A N 1
ATOM 2322 C CA . THR A 1 291 ? 13.960 9.000 1.566 1.00 88.88 291 THR A CA 1
ATOM 2323 C C . THR A 1 291 ? 13.908 8.289 2.918 1.00 88.88 291 THR A C 1
ATOM 2325 O O . THR A 1 291 ? 14.638 7.327 3.143 1.00 88.88 291 THR A O 1
ATOM 2328 N N . ASP A 1 292 ? 13.003 8.710 3.800 1.00 87.12 292 ASP A N 1
ATOM 2329 C CA . ASP A 1 292 ? 12.637 7.973 5.006 1.00 87.12 292 ASP A CA 1
ATOM 2330 C C . ASP A 1 292 ? 11.335 7.202 4.764 1.00 87.12 292 ASP A C 1
ATOM 2332 O O . ASP A 1 292 ? 10.303 7.797 4.452 1.00 87.12 292 ASP A O 1
ATOM 2336 N N . ALA A 1 293 ? 11.344 5.884 4.971 1.00 80.69 293 ALA A N 1
ATOM 2337 C CA . ALA A 1 293 ? 10.146 5.054 4.865 1.00 80.69 293 ALA A CA 1
ATOM 2338 C C . ALA A 1 293 ? 9.007 5.519 5.797 1.00 80.69 293 ALA A C 1
ATOM 2340 O O . ALA A 1 293 ? 7.838 5.274 5.492 1.00 80.69 293 ALA A O 1
ATOM 2341 N N . SER A 1 294 ? 9.318 6.207 6.905 1.00 81.12 294 SER A N 1
ATOM 2342 C CA . SER A 1 294 ? 8.317 6.762 7.827 1.00 81.12 294 SER A CA 1
ATOM 2343 C C . SER A 1 294 ? 7.462 7.883 7.209 1.00 81.12 294 SER A C 1
ATOM 2345 O O . SER A 1 294 ? 6.322 8.081 7.629 1.00 81.12 294 SER A O 1
ATOM 2347 N N . SER A 1 295 ? 7.961 8.553 6.161 1.00 86.62 295 SER A N 1
ATOM 2348 C CA . SER A 1 295 ? 7.228 9.588 5.408 1.00 86.62 295 SER A CA 1
ATOM 2349 C C . SER A 1 295 ? 6.056 9.032 4.581 1.00 86.62 295 SER A C 1
ATOM 2351 O O . SER A 1 295 ? 5.165 9.780 4.160 1.00 86.62 295 SER A O 1
ATOM 2353 N N . ILE A 1 296 ? 6.032 7.710 4.370 1.00 91.19 296 ILE A N 1
ATOM 2354 C CA . ILE A 1 296 ? 4.936 6.974 3.737 1.00 91.19 296 ILE A CA 1
ATOM 2355 C C . ILE A 1 296 ? 3.939 6.594 4.833 1.00 91.19 296 ILE A C 1
ATOM 2357 O O . ILE A 1 296 ? 4.014 5.521 5.439 1.00 91.19 296 ILE A O 1
ATOM 2361 N N . ASP A 1 297 ? 3.021 7.513 5.116 1.00 88.25 297 ASP A N 1
ATOM 2362 C CA . ASP A 1 297 ? 2.076 7.356 6.213 1.00 88.25 297 ASP A CA 1
ATOM 2363 C C . ASP A 1 297 ? 0.945 6.346 5.919 1.00 88.25 297 ASP A C 1
ATOM 2365 O O . ASP A 1 297 ? 0.666 5.934 4.788 1.00 88.25 297 ASP A O 1
ATOM 2369 N N . ILE A 1 298 ? 0.257 5.943 6.989 1.00 88.56 298 ILE A N 1
ATOM 2370 C CA . ILE A 1 298 ? -0.848 4.978 6.937 1.00 88.56 298 ILE A CA 1
ATOM 2371 C C . ILE A 1 298 ? -2.032 5.506 6.111 1.00 88.56 298 ILE A C 1
ATOM 2373 O O . ILE A 1 298 ? -2.775 4.706 5.539 1.00 88.56 298 ILE A O 1
ATOM 2377 N N . ALA A 1 299 ? -2.256 6.821 6.071 1.00 90.62 299 ALA A N 1
ATOM 2378 C CA . ALA A 1 299 ? -3.370 7.399 5.328 1.00 90.62 299 ALA A CA 1
ATOM 2379 C C . ALA A 1 299 ? -3.143 7.251 3.817 1.00 90.62 299 ALA A C 1
ATOM 2381 O O . ALA A 1 299 ? -4.035 6.755 3.128 1.00 90.62 299 ALA A O 1
ATOM 2382 N N . LEU A 1 300 ? -1.938 7.557 3.328 1.00 93.94 300 LEU A N 1
ATOM 2383 C CA . LEU A 1 300 ? -1.535 7.344 1.939 1.00 93.94 300 LEU A CA 1
ATOM 2384 C C . LEU A 1 300 ? -1.671 5.868 1.542 1.00 93.94 300 LEU A C 1
ATOM 2386 O O . LEU A 1 300 ? -2.329 5.551 0.551 1.00 93.94 300 LEU A O 1
ATOM 2390 N N . LEU A 1 301 ? -1.137 4.952 2.358 1.00 93.81 301 LEU A N 1
ATOM 2391 C CA . LEU A 1 301 ? -1.224 3.510 2.097 1.00 93.81 301 LEU A CA 1
ATOM 2392 C C . LEU A 1 301 ? -2.677 3.013 2.042 1.00 93.81 301 LEU A C 1
ATOM 2394 O O . LEU A 1 301 ? -3.022 2.190 1.195 1.00 93.81 301 LEU A O 1
ATOM 2398 N N . LYS A 1 302 ? -3.560 3.524 2.909 1.00 92.38 302 LYS A N 1
ATOM 2399 C CA . LYS A 1 302 ? -4.996 3.203 2.860 1.00 92.38 302 LYS A CA 1
ATOM 2400 C C . LYS A 1 302 ? -5.657 3.714 1.585 1.00 92.38 302 LYS A C 1
ATOM 2402 O O . LYS A 1 302 ? -6.487 3.001 1.026 1.00 92.38 302 LYS A O 1
ATOM 2407 N N . THR A 1 303 ? -5.314 4.919 1.138 1.00 96.06 303 THR A N 1
ATOM 2408 C CA . THR A 1 303 ? -5.842 5.487 -0.108 1.00 96.06 303 THR A CA 1
ATOM 2409 C C . THR A 1 303 ? -5.444 4.628 -1.304 1.00 96.06 303 THR A C 1
ATOM 2411 O O . THR A 1 303 ? -6.324 4.191 -2.042 1.00 96.06 303 THR A O 1
ATOM 2414 N N . ILE A 1 304 ? -4.161 4.277 -1.428 1.00 96.50 304 ILE A N 1
ATOM 2415 C CA . ILE A 1 304 ? -3.660 3.410 -2.507 1.00 96.50 304 ILE A CA 1
ATOM 2416 C C . ILE A 1 304 ? -4.382 2.059 -2.496 1.00 96.50 304 ILE A C 1
ATOM 2418 O O . ILE A 1 304 ? -4.931 1.633 -3.510 1.00 96.50 304 ILE A O 1
ATOM 2422 N N . ARG A 1 305 ? -4.485 1.413 -1.326 1.00 94.19 305 ARG A N 1
ATOM 2423 C CA . ARG A 1 305 ? -5.185 0.124 -1.197 1.00 94.19 305 ARG A CA 1
ATOM 2424 C C . ARG A 1 305 ? -6.660 0.196 -1.591 1.00 94.19 305 ARG A C 1
ATOM 2426 O O . ARG A 1 305 ? -7.187 -0.771 -2.131 1.00 94.19 305 ARG A O 1
ATOM 2433 N N . ARG A 1 306 ? -7.333 1.326 -1.351 1.00 95.81 306 ARG A N 1
ATOM 2434 C CA . ARG A 1 306 ? -8.715 1.546 -1.807 1.00 95.81 306 ARG A CA 1
ATOM 2435 C C . ARG A 1 306 ? -8.800 1.685 -3.325 1.00 95.81 306 ARG A C 1
ATOM 2437 O O . ARG A 1 306 ? -9.719 1.118 -3.908 1.00 95.81 306 ARG A O 1
ATOM 2444 N N . MET A 1 307 ? -7.854 2.388 -3.953 1.00 97.88 307 MET A N 1
ATOM 2445 C CA . MET A 1 307 ? -7.808 2.554 -5.414 1.00 97.88 307 MET A CA 1
ATOM 2446 C C . MET A 1 307 ? -7.656 1.209 -6.135 1.00 97.88 307 MET A C 1
ATOM 2448 O O . MET A 1 307 ? -8.328 0.966 -7.133 1.00 97.88 307 MET A O 1
ATOM 2452 N N . VAL A 1 308 ? -6.836 0.309 -5.587 1.00 97.44 308 VAL A N 1
ATOM 2453 C CA . VAL A 1 308 ? -6.517 -0.991 -6.203 1.00 97.44 308 VAL A CA 1
ATOM 2454 C C . VAL A 1 308 ? -7.374 -2.161 -5.701 1.00 97.44 308 VAL A C 1
ATOM 2456 O O . VAL A 1 308 ? -7.148 -3.304 -6.085 1.00 97.44 308 VAL A O 1
ATOM 2459 N N . ASN A 1 309 ? -8.385 -1.915 -4.858 1.00 94.94 309 ASN A N 1
ATOM 2460 C CA . ASN A 1 309 ? -9.182 -2.970 -4.210 1.00 94.94 309 ASN A CA 1
ATOM 2461 C C . ASN A 1 309 ? -9.922 -3.900 -5.197 1.00 94.94 309 ASN A C 1
ATOM 2463 O O . ASN A 1 309 ? -10.309 -5.015 -4.848 1.00 94.94 309 ASN A O 1
ATOM 2467 N N . GLY A 1 310 ? -10.151 -3.430 -6.424 1.00 96.50 310 GLY A N 1
ATOM 2468 C CA . GLY A 1 310 ? -10.788 -4.202 -7.490 1.00 96.50 310 GLY A CA 1
ATOM 2469 C C . GLY A 1 310 ? -9.847 -5.102 -8.294 1.00 96.50 310 GLY A C 1
ATOM 2470 O O . GLY A 1 310 ? -10.341 -5.777 -9.188 1.00 96.50 310 GLY A O 1
ATOM 2471 N N . LEU A 1 311 ? -8.544 -5.094 -8.001 1.00 98.38 311 LEU A N 1
ATOM 2472 C CA . LEU A 1 311 ? -7.488 -5.752 -8.778 1.00 98.38 311 LEU A CA 1
ATOM 2473 C C . LEU A 1 311 ? -6.766 -6.810 -7.935 1.00 98.38 311 LEU A C 1
ATOM 2475 O O . LEU A 1 311 ? -6.856 -6.808 -6.703 1.00 98.38 311 LEU A O 1
ATOM 2479 N N . GLU A 1 312 ? -6.014 -7.699 -8.576 1.00 97.81 312 GLU A N 1
ATOM 2480 C CA . GLU A 1 312 ? -5.273 -8.781 -7.914 1.00 97.81 312 GLU A CA 1
ATOM 2481 C C . GLU A 1 312 ? -4.233 -8.260 -6.905 1.00 97.81 312 GLU A C 1
ATOM 2483 O O . GLU A 1 312 ? -4.043 -8.850 -5.838 1.00 97.81 312 GLU A O 1
ATOM 2488 N N . VAL A 1 313 ? -3.654 -7.082 -7.167 1.00 97.62 313 VAL A N 1
ATOM 2489 C CA . VAL A 1 313 ? -2.671 -6.416 -6.293 1.00 97.62 313 VAL A CA 1
ATOM 2490 C C . VAL A 1 313 ? -3.227 -6.030 -4.918 1.00 97.62 313 VAL A C 1
ATOM 2492 O O . VAL A 1 313 ? -2.466 -5.712 -4.003 1.00 97.62 313 VAL A O 1
ATOM 2495 N N . LYS A 1 314 ? -4.548 -6.120 -4.699 1.00 95.69 314 LYS A N 1
ATOM 2496 C CA . LYS A 1 314 ? -5.146 -6.007 -3.356 1.00 95.69 314 LYS A CA 1
ATOM 2497 C C . LYS A 1 314 ? -4.591 -7.037 -2.362 1.00 95.69 314 LYS A C 1
ATOM 2499 O O . LYS A 1 314 ? -4.695 -6.820 -1.154 1.00 95.69 314 LYS A O 1
ATOM 2504 N N . ALA A 1 315 ? -4.028 -8.142 -2.863 1.00 94.06 315 ALA A N 1
ATOM 2505 C CA . ALA A 1 315 ? -3.351 -9.159 -2.065 1.00 94.06 315 ALA A CA 1
ATOM 2506 C C . ALA A 1 315 ? -2.039 -8.652 -1.435 1.00 94.06 315 ALA A C 1
ATOM 2508 O O . ALA A 1 315 ? -1.602 -9.195 -0.422 1.00 94.06 315 ALA A O 1
ATOM 2509 N N . CYS A 1 316 ? -1.423 -7.602 -1.990 1.00 94.69 316 CYS A N 1
ATOM 2510 C CA . CYS A 1 316 ? -0.200 -7.020 -1.449 1.00 94.69 316 CYS A CA 1
ATOM 2511 C C . CYS A 1 316 ? -0.469 -6.228 -0.162 1.00 94.69 316 CYS A C 1
ATOM 2513 O O . CYS A 1 316 ? -1.421 -5.444 -0.060 1.00 94.69 316 CYS A O 1
ATOM 2515 N N . THR A 1 317 ? 0.408 -6.388 0.830 1.00 92.75 317 THR A N 1
ATOM 2516 C CA . THR A 1 317 ? 0.272 -5.698 2.119 1.00 92.75 317 THR A CA 1
ATOM 2517 C C . THR A 1 317 ? 0.648 -4.219 2.022 1.00 92.75 317 THR A C 1
ATOM 2519 O O . THR A 1 317 ? 1.330 -3.773 1.096 1.00 92.75 317 THR A O 1
ATOM 2522 N N . ALA A 1 318 ? 0.260 -3.432 3.031 1.00 92.81 318 ALA A N 1
ATOM 2523 C CA . ALA A 1 318 ? 0.675 -2.032 3.120 1.00 92.81 318 ALA A CA 1
ATOM 2524 C C . ALA A 1 318 ? 2.209 -1.879 3.197 1.00 92.81 318 ALA A C 1
ATOM 2526 O O . ALA A 1 318 ? 2.753 -0.897 2.698 1.00 92.81 318 ALA A O 1
ATOM 2527 N N . LYS A 1 319 ? 2.919 -2.866 3.765 1.00 92.12 319 LYS A N 1
ATOM 2528 C CA . LYS A 1 319 ? 4.387 -2.881 3.815 1.00 92.12 319 LYS A CA 1
ATOM 2529 C C . LYS A 1 319 ? 5.027 -3.142 2.458 1.00 92.12 319 LYS A C 1
ATOM 2531 O O . LYS A 1 319 ? 6.051 -2.530 2.166 1.00 92.12 319 LYS A O 1
ATOM 2536 N N . GLN A 1 320 ? 4.421 -3.974 1.615 1.00 95.00 320 GLN A N 1
ATOM 2537 C CA . GLN A 1 320 ? 4.896 -4.167 0.242 1.00 95.00 320 GLN A CA 1
ATOM 2538 C C . GLN A 1 320 ? 4.725 -2.890 -0.581 1.00 95.00 320 GLN A C 1
ATOM 2540 O O . GLN A 1 320 ? 5.667 -2.474 -1.247 1.00 95.00 320 GLN A O 1
ATOM 2545 N N . TRP A 1 321 ? 3.587 -2.202 -0.447 1.00 96.69 321 TRP A N 1
ATOM 2546 C CA . TRP A 1 321 ? 3.386 -0.880 -1.052 1.00 96.69 321 TRP A CA 1
ATOM 2547 C C . TRP A 1 321 ? 4.382 0.161 -0.530 1.00 96.69 321 TRP A C 1
ATOM 2549 O O . TRP A 1 321 ? 4.999 0.863 -1.325 1.00 96.69 321 TRP A O 1
ATOM 2559 N N . GLN A 1 322 ? 4.615 0.221 0.787 1.00 95.69 322 GLN A N 1
ATOM 2560 C CA . GLN A 1 322 ? 5.636 1.095 1.377 1.00 95.69 322 GLN A CA 1
ATOM 2561 C C . GLN A 1 322 ? 7.031 0.807 0.797 1.00 95.69 322 GLN A C 1
ATOM 2563 O O . GLN A 1 322 ? 7.751 1.736 0.441 1.00 95.69 322 GLN A O 1
ATOM 2568 N N . LYS A 1 323 ? 7.399 -0.472 0.657 1.00 95.56 323 LYS A N 1
ATOM 2569 C CA . LYS A 1 323 ? 8.668 -0.904 0.053 1.00 95.56 323 LYS A CA 1
ATOM 2570 C C . LYS A 1 323 ? 8.756 -0.517 -1.429 1.00 95.56 323 LYS A C 1
ATOM 2572 O O . LYS A 1 323 ? 9.805 -0.040 -1.849 1.00 95.56 323 LYS A O 1
ATOM 2577 N N . ALA A 1 324 ? 7.672 -0.679 -2.190 1.00 97.62 324 ALA A N 1
ATOM 2578 C CA . ALA A 1 324 ? 7.599 -0.327 -3.608 1.00 97.62 324 ALA A CA 1
ATOM 2579 C C . ALA A 1 324 ? 7.793 1.172 -3.838 1.00 97.62 324 ALA A C 1
ATOM 2581 O O . ALA A 1 324 ? 8.614 1.564 -4.660 1.00 97.62 324 ALA A O 1
ATOM 2582 N N . ILE A 1 325 ? 7.108 2.003 -3.049 1.00 97.62 325 ILE A N 1
ATOM 2583 C CA . ILE A 1 325 ? 7.254 3.461 -3.095 1.00 97.62 325 ILE A CA 1
ATOM 2584 C C . ILE A 1 325 ? 8.681 3.854 -2.716 1.00 97.62 325 ILE A C 1
ATOM 2586 O O . ILE A 1 325 ? 9.345 4.552 -3.470 1.00 97.62 325 ILE A O 1
ATOM 2590 N N . HIS A 1 326 ? 9.182 3.368 -1.579 1.00 97.31 326 HIS A N 1
ATOM 2591 C CA . HIS A 1 326 ? 10.505 3.745 -1.090 1.00 97.31 326 HIS A CA 1
ATOM 2592 C C . HIS A 1 326 ? 11.628 3.375 -2.075 1.00 97.31 326 HIS A C 1
ATOM 2594 O O . HIS A 1 326 ? 12.463 4.217 -2.397 1.00 97.31 326 HIS A O 1
ATOM 2600 N N . GLN A 1 327 ? 11.635 2.144 -2.603 1.00 97.81 327 GLN A N 1
ATOM 2601 C CA . GLN A 1 327 ? 12.656 1.736 -3.574 1.00 97.81 327 GLN A CA 1
ATOM 2602 C C . GLN A 1 327 ? 12.469 2.395 -4.943 1.00 97.81 327 GLN A C 1
ATOM 2604 O O . GLN A 1 327 ? 13.458 2.765 -5.571 1.00 97.81 327 GLN A O 1
ATOM 2609 N N . GLY A 1 328 ? 11.223 2.593 -5.387 1.00 97.56 328 GLY A N 1
ATOM 2610 C CA . GLY A 1 328 ? 10.927 3.326 -6.616 1.00 97.56 328 GLY A CA 1
ATOM 2611 C C . GLY A 1 328 ? 11.458 4.757 -6.567 1.00 97.56 328 GLY A C 1
ATOM 2612 O O . GLY A 1 328 ? 12.099 5.197 -7.514 1.00 97.56 328 GLY A O 1
ATOM 2613 N N . TYR A 1 329 ? 11.292 5.453 -5.439 1.00 96.94 329 TYR A N 1
ATOM 2614 C CA . TYR A 1 329 ? 11.843 6.798 -5.254 1.00 96.94 329 TYR A CA 1
ATOM 2615 C C . TYR A 1 329 ? 13.358 6.827 -5.094 1.00 96.94 329 TYR A C 1
ATOM 2617 O O . TYR A 1 329 ? 14.000 7.735 -5.613 1.00 96.94 329 TYR A O 1
ATOM 2625 N N . ALA A 1 330 ? 13.951 5.835 -4.428 1.00 96.50 330 ALA A N 1
ATOM 2626 C CA . ALA A 1 330 ? 15.404 5.715 -4.386 1.00 96.50 330 ALA A CA 1
ATOM 2627 C C . ALA A 1 330 ? 15.990 5.559 -5.802 1.00 96.50 330 ALA A C 1
ATOM 2629 O O . ALA A 1 330 ? 16.974 6.217 -6.138 1.00 96.50 330 ALA A O 1
ATOM 2630 N N . ALA A 1 331 ? 15.359 4.738 -6.649 1.00 96.25 331 ALA A N 1
ATOM 2631 C CA . ALA A 1 331 ? 15.761 4.569 -8.041 1.00 96.25 331 ALA A CA 1
ATOM 2632 C C . ALA A 1 331 ? 15.488 5.827 -8.886 1.00 96.25 331 ALA A C 1
ATOM 2634 O O . ALA A 1 331 ? 16.359 6.240 -9.643 1.00 96.25 331 ALA A O 1
ATOM 2635 N N . PHE A 1 332 ? 14.331 6.472 -8.716 1.00 95.12 332 PHE A N 1
ATOM 2636 C CA . PHE A 1 332 ? 13.992 7.741 -9.371 1.00 95.12 332 PHE A CA 1
ATOM 2637 C C . PHE A 1 332 ? 15.026 8.834 -9.079 1.00 95.12 332 PHE A C 1
ATOM 2639 O O . PHE A 1 332 ? 15.541 9.455 -10.005 1.00 95.12 332 PHE A O 1
ATOM 2646 N N . SER A 1 333 ? 15.377 9.036 -7.806 1.00 93.75 333 SER A N 1
ATOM 2647 C CA . SER A 1 333 ? 16.382 10.026 -7.406 1.00 93.75 333 SER A CA 1
ATOM 2648 C C . SER A 1 333 ? 17.748 9.712 -8.015 1.00 93.75 333 SER A C 1
ATOM 2650 O O . SER A 1 333 ? 18.382 10.604 -8.569 1.00 93.75 333 SER A O 1
ATOM 2652 N N . ALA A 1 334 ? 18.167 8.442 -8.002 1.00 94.25 334 ALA A N 1
ATOM 2653 C CA . ALA A 1 334 ? 19.430 8.028 -8.610 1.00 94.25 334 ALA A CA 1
ATOM 2654 C C . ALA A 1 334 ? 19.456 8.235 -10.138 1.00 94.25 334 ALA A C 1
ATOM 2656 O O . ALA A 1 334 ? 20.473 8.668 -10.674 1.00 94.25 334 ALA A O 1
ATOM 2657 N N . LEU A 1 335 ? 18.345 7.978 -10.839 1.00 92.12 335 LEU A N 1
ATOM 2658 C CA . LEU A 1 335 ? 18.220 8.264 -12.273 1.00 92.12 335 LEU A CA 1
ATOM 2659 C C . LEU A 1 335 ? 18.288 9.765 -12.562 1.00 92.12 335 LEU A C 1
ATOM 2661 O O . LEU A 1 335 ? 18.985 10.178 -13.486 1.00 92.12 335 LEU A O 1
ATOM 2665 N N . LYS A 1 336 ? 17.593 10.576 -11.757 1.00 89.50 336 LYS A N 1
ATOM 2666 C CA . LYS A 1 336 ? 17.587 12.036 -11.889 1.00 89.50 336 LYS A CA 1
ATOM 2667 C C . LYS A 1 336 ? 18.975 12.633 -11.650 1.00 89.50 336 LYS A C 1
ATOM 2669 O O . LYS A 1 336 ? 19.395 13.509 -12.394 1.00 89.50 336 LYS A O 1
ATOM 2674 N N . GLU A 1 337 ? 19.703 12.147 -10.646 1.00 90.62 337 GLU A N 1
ATOM 2675 C CA . GLU A 1 337 ? 21.081 12.572 -10.360 1.00 90.62 337 GLU A CA 1
ATOM 2676 C C . GLU A 1 337 ? 22.077 12.104 -11.435 1.00 90.62 337 GLU A C 1
ATOM 2678 O O . GLU A 1 337 ? 23.036 12.812 -11.745 1.00 90.62 337 GLU A O 1
ATOM 2683 N N . GLY A 1 338 ? 21.853 10.919 -12.010 1.00 88.69 338 GLY A N 1
ATOM 2684 C CA . GLY A 1 338 ? 22.705 10.318 -13.038 1.00 88.69 338 GLY A CA 1
ATOM 2685 C C . GLY A 1 338 ? 22.413 10.754 -14.477 1.00 88.69 338 GLY A C 1
ATOM 2686 O O . GLY A 1 338 ? 23.175 10.385 -15.370 1.00 88.69 338 GLY A O 1
ATOM 2687 N N . ASN A 1 339 ? 21.342 11.524 -14.715 1.00 87.88 339 ASN A N 1
ATOM 2688 C CA . ASN A 1 339 ? 20.773 11.795 -16.047 1.00 87.88 339 ASN A CA 1
ATOM 2689 C C . ASN A 1 339 ? 20.524 10.502 -16.854 1.00 87.88 339 ASN A C 1
ATOM 2691 O O . ASN A 1 339 ? 20.845 10.399 -18.042 1.00 87.88 339 ASN A O 1
ATOM 2695 N N . GLY A 1 340 ? 19.996 9.485 -16.171 1.00 89.19 340 GLY A N 1
ATOM 2696 C CA . GLY A 1 340 ? 19.837 8.127 -16.680 1.00 89.19 340 GLY A CA 1
ATOM 2697 C C . GLY A 1 340 ? 20.609 7.091 -15.866 1.00 89.19 340 GLY A C 1
ATOM 2698 O O . GLY A 1 340 ? 21.176 7.378 -14.812 1.00 89.19 340 GLY A O 1
ATOM 2699 N N . GLY A 1 341 ? 20.596 5.848 -16.344 1.00 92.75 341 GLY A N 1
ATOM 2700 C CA . GLY A 1 341 ? 21.268 4.726 -15.697 1.00 92.75 341 GLY A CA 1
ATOM 2701 C C . GLY A 1 341 ? 20.614 3.373 -15.966 1.00 92.75 341 GLY A C 1
ATOM 2702 O O . GLY A 1 341 ? 19.525 3.271 -16.532 1.00 92.75 341 GLY A O 1
ATOM 2703 N N . ASP A 1 342 ? 21.294 2.318 -15.524 1.00 93.81 342 ASP A N 1
ATOM 2704 C CA . ASP A 1 342 ? 20.799 0.943 -15.588 1.00 93.81 342 ASP A CA 1
ATOM 2705 C C . ASP A 1 342 ? 19.995 0.608 -14.332 1.00 93.81 342 ASP A C 1
ATOM 2707 O O . ASP A 1 342 ? 20.560 0.441 -13.250 1.00 93.81 342 ASP A O 1
ATOM 2711 N N . VAL A 1 343 ? 18.686 0.441 -14.471 1.00 96.38 343 VAL A N 1
ATOM 2712 C CA . VAL A 1 343 ? 17.799 -0.028 -13.406 1.00 96.38 343 VAL A CA 1
ATOM 2713 C C . VAL A 1 343 ? 17.784 -1.553 -13.395 1.00 96.38 343 VAL A C 1
ATOM 2715 O O . VAL A 1 343 ? 17.340 -2.191 -14.347 1.00 96.38 343 VAL A O 1
ATOM 2718 N N . VAL A 1 344 ? 18.251 -2.153 -12.305 1.00 96.94 344 VAL A N 1
ATOM 2719 C CA . VAL A 1 344 ? 18.199 -3.599 -12.064 1.00 96.94 344 VAL A CA 1
ATOM 2720 C C . VAL A 1 344 ? 16.908 -3.929 -11.332 1.00 96.94 344 VAL A C 1
ATOM 2722 O O . VAL A 1 344 ? 16.655 -3.399 -10.250 1.00 96.94 344 VAL A O 1
ATOM 2725 N N . VAL A 1 345 ? 16.122 -4.833 -11.910 1.00 97.50 345 VAL A N 1
ATOM 2726 C CA . VAL A 1 345 ? 14.825 -5.276 -11.395 1.00 97.50 345 VAL A CA 1
ATOM 2727 C C . VAL A 1 345 ? 14.917 -6.763 -11.043 1.00 97.50 345 VAL A C 1
ATOM 2729 O O . VAL A 1 345 ? 15.286 -7.576 -11.894 1.00 97.50 345 VAL A O 1
ATOM 2732 N N . ASP A 1 346 ? 14.585 -7.129 -9.802 1.00 97.38 346 ASP A N 1
ATOM 2733 C CA . ASP A 1 346 ? 14.553 -8.517 -9.321 1.00 97.38 346 ASP A CA 1
ATOM 2734 C C . ASP A 1 346 ? 13.233 -8.796 -8.584 1.00 97.38 346 ASP A C 1
ATOM 2736 O O . ASP A 1 346 ? 13.004 -8.332 -7.463 1.00 97.38 346 ASP A O 1
ATOM 2740 N N . LEU A 1 347 ? 12.349 -9.558 -9.232 1.00 96.75 347 LEU A N 1
ATOM 2741 C CA . LEU A 1 347 ? 11.021 -9.901 -8.720 1.00 96.75 347 LEU A CA 1
ATOM 2742 C C . LEU A 1 347 ? 11.073 -11.004 -7.653 1.00 96.75 347 LEU A C 1
ATOM 2744 O O . LEU A 1 347 ? 10.119 -11.155 -6.890 1.00 96.75 347 LEU A O 1
ATOM 2748 N N . ASP A 1 348 ? 12.144 -11.802 -7.608 1.00 95.56 348 ASP A N 1
ATOM 2749 C CA . ASP A 1 348 ? 12.304 -12.879 -6.622 1.00 95.56 348 ASP A CA 1
ATOM 2750 C C . ASP A 1 348 ? 12.805 -12.321 -5.290 1.00 95.56 348 ASP A C 1
ATOM 2752 O O . ASP A 1 348 ? 12.320 -12.699 -4.226 1.00 95.56 348 ASP A O 1
ATOM 2756 N N . LEU A 1 349 ? 13.750 -11.379 -5.344 1.00 96.38 349 LEU A N 1
ATOM 2757 C CA . LEU A 1 349 ? 14.249 -10.677 -4.161 1.00 96.38 349 LEU A CA 1
ATOM 2758 C C . LEU A 1 349 ? 13.363 -9.495 -3.749 1.00 96.38 349 LEU A C 1
ATOM 2760 O O . LEU A 1 349 ? 13.561 -8.925 -2.669 1.00 96.38 349 LEU A O 1
ATOM 2764 N N . GLN A 1 350 ? 12.390 -9.127 -4.589 1.00 97.12 350 GLN A N 1
ATOM 2765 C CA . GLN A 1 350 ? 11.620 -7.894 -4.465 1.00 97.12 350 GLN A CA 1
ATOM 2766 C C . GLN A 1 350 ? 12.571 -6.714 -4.256 1.00 97.12 350 GLN A C 1
ATOM 2768 O O . GLN A 1 350 ? 12.574 -6.085 -3.186 1.00 97.12 350 GLN A O 1
ATOM 2773 N N . THR A 1 351 ? 13.419 -6.450 -5.250 1.00 97.69 351 THR A N 1
ATOM 2774 C CA . THR A 1 351 ? 14.336 -5.310 -5.240 1.00 97.69 351 THR A CA 1
ATOM 2775 C C . THR A 1 351 ? 14.376 -4.576 -6.575 1.00 97.69 351 THR A C 1
ATOM 2777 O O . THR A 1 351 ? 14.254 -5.168 -7.647 1.00 97.69 351 THR A O 1
ATOM 2780 N N . ILE A 1 352 ? 14.579 -3.263 -6.492 1.00 97.88 352 ILE A N 1
ATOM 2781 C CA . ILE A 1 352 ? 14.876 -2.385 -7.622 1.00 97.88 352 ILE A CA 1
ATOM 2782 C C . ILE A 1 352 ? 15.941 -1.368 -7.204 1.00 97.88 352 ILE A C 1
ATOM 2784 O O . ILE A 1 352 ? 15.878 -0.813 -6.107 1.00 97.88 352 ILE A O 1
ATOM 2788 N N . HIS A 1 353 ? 16.952 -1.159 -8.044 1.00 97.00 353 HIS A N 1
ATOM 2789 C CA . HIS A 1 353 ? 18.010 -0.174 -7.803 1.00 97.00 353 HIS A CA 1
ATOM 2790 C C . HIS A 1 353 ? 18.699 0.227 -9.109 1.00 97.00 353 HIS A C 1
ATOM 2792 O O . HIS A 1 353 ? 18.718 -0.542 -10.066 1.00 97.00 353 HIS A O 1
ATOM 2798 N N . VAL A 1 354 ? 19.301 1.415 -9.135 1.00 96.44 354 VAL A N 1
ATOM 2799 C CA . VAL A 1 354 ? 20.159 1.856 -10.244 1.00 96.44 354 VAL A CA 1
ATOM 2800 C C . VAL A 1 354 ? 21.577 1.333 -10.009 1.00 96.44 354 VAL A C 1
ATOM 2802 O O . VAL A 1 354 ? 22.080 1.390 -8.883 1.00 96.44 354 VAL A O 1
ATOM 2805 N N . ARG A 1 355 ? 22.234 0.797 -11.043 1.00 92.50 355 ARG A N 1
ATOM 2806 C CA . ARG A 1 355 ? 23.646 0.402 -10.953 1.00 92.50 355 ARG A CA 1
ATOM 2807 C C . ARG A 1 355 ? 24.521 1.630 -10.696 1.00 92.50 355 ARG A C 1
ATOM 2809 O O . ARG A 1 355 ? 24.289 2.669 -11.308 1.00 92.50 355 ARG A O 1
ATOM 2816 N N . PRO A 1 356 ? 25.578 1.508 -9.877 1.00 76.44 356 PRO A N 1
ATOM 2817 C CA . PRO A 1 356 ? 26.594 2.546 -9.790 1.00 76.44 356 PRO A CA 1
ATOM 2818 C C . PRO A 1 356 ? 27.221 2.775 -11.169 1.00 76.44 356 PRO A C 1
ATOM 2820 O O . PRO A 1 356 ? 27.640 1.815 -11.820 1.00 76.44 356 PRO A O 1
ATOM 2823 N N . SER A 1 357 ? 27.305 4.030 -11.609 1.00 64.12 357 SER A N 1
ATOM 2824 C CA . SER A 1 357 ? 27.986 4.397 -12.850 1.00 64.12 357 SER A CA 1
ATOM 2825 C C . SER A 1 357 ? 29.431 3.899 -12.805 1.00 6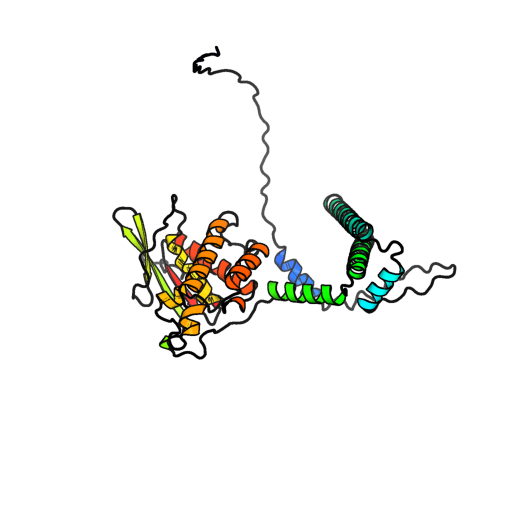4.12 357 SER A C 1
ATOM 2827 O O . SER A 1 357 ? 30.181 4.243 -11.893 1.00 64.12 357 SER A O 1
ATOM 2829 N N . SER A 1 358 ? 29.856 3.110 -13.791 1.00 51.16 358 SER A N 1
ATOM 2830 C CA . SER A 1 358 ? 31.205 2.531 -13.875 1.00 51.16 358 SER A CA 1
ATOM 2831 C C . SER A 1 358 ? 32.315 3.549 -14.194 1.00 51.16 358 SER A C 1
ATOM 2833 O O . SER A 1 358 ? 33.374 3.170 -14.685 1.00 51.16 358 SER A O 1
ATOM 2835 N N . ASN A 1 359 ? 32.120 4.835 -13.889 1.00 44.59 359 ASN A N 1
ATOM 2836 C CA . ASN A 1 359 ? 33.157 5.859 -14.004 1.00 44.59 359 ASN A CA 1
ATOM 2837 C C . ASN A 1 359 ? 33.948 5.958 -12.696 1.00 44.59 359 ASN A C 1
ATOM 2839 O O . ASN A 1 359 ? 33.896 6.948 -11.971 1.00 44.59 359 ASN A O 1
ATOM 2843 N N . GLY A 1 360 ? 34.695 4.891 -12.419 1.00 43.97 360 GLY A N 1
ATOM 2844 C CA . GLY A 1 360 ? 35.842 4.890 -11.523 1.00 43.97 360 GLY A CA 1
ATOM 2845 C C . GLY A 1 360 ? 37.059 4.395 -12.303 1.00 43.97 360 GLY A C 1
ATOM 2846 O O . GLY A 1 360 ? 37.170 3.200 -12.551 1.00 43.97 360 GLY A O 1
ATOM 2847 N N . ASN A 1 361 ? 37.953 5.325 -12.652 1.00 38.91 361 ASN A N 1
ATOM 2848 C CA . ASN A 1 361 ? 39.266 5.149 -13.291 1.00 38.91 361 ASN A CA 1
ATOM 2849 C C . ASN A 1 361 ? 39.323 4.675 -14.756 1.00 38.91 361 ASN A C 1
ATOM 2851 O O . ASN A 1 361 ? 39.416 3.483 -15.037 1.00 38.91 361 ASN A O 1
ATOM 2855 N N . ALA A 1 362 ? 39.516 5.640 -15.661 1.00 33.31 362 ALA A N 1
ATOM 2856 C CA . ALA A 1 362 ? 40.514 5.529 -16.725 1.00 33.31 362 ALA A CA 1
ATOM 2857 C C . ALA A 1 362 ? 41.018 6.930 -17.136 1.00 33.31 362 ALA A C 1
ATOM 2859 O O . ALA A 1 362 ? 40.257 7.704 -17.708 1.00 33.31 362 ALA A O 1
ATOM 2860 N N . ALA A 1 363 ? 42.313 7.154 -16.864 1.00 31.44 363 ALA A N 1
ATOM 2861 C CA . ALA A 1 363 ? 43.201 8.276 -17.218 1.00 31.44 363 ALA A CA 1
ATOM 2862 C C . ALA A 1 363 ? 43.038 9.601 -16.455 1.00 31.44 363 ALA A C 1
ATOM 2864 O O . ALA A 1 363 ? 42.101 10.375 -16.748 1.00 31.44 363 ALA A O 1
#

Sequence (363 aa):
MGGLVNIHLRNSNESDRTNRFNRRSTLAQPLIRGHYGCHKVLVSLWLRWDQTGLALYRDCDMPRTNGNGGATPTKIATFAAYQKMVEQTDERKQRTVALMGLVGEIGDLHSMMKKLLLQRDNPSFRTELREEFGDVLWYLTSLASLYKIPLQEIAEANAEKAESLYTAGGVIVFDEGYPADERLPRKFVVNFYEKPLDRGVYVKISVNDVVIGDALTDNAHEDDGYRYHDVFHLAYAAILGWSPVTRSLLKRKRKSNSKIDEVEDGARAAIIEEAVSILIFNQAQERGFYTDASSIDIALLKTIRRMVNGLEVKACTAKQWQKAIHQGYAAFSALKEGNGGDVVVDLDLQTIHVRPSSNGNAA

Secondary structure (DSSP, 8-state):
---------------------------PPP-------HHHHHHHHHHHHHHHTTTSSS---------S--PPP----SHHHHHHHHHHH-SS--HHHHHHHHHHHHHHHHHHHHHHHHSS--TTHHHHHHHHHHHHHHHHHHHHHHTT--HHHHHHHHHHHHHHHH-------TTTTS-GGGSPPSEEEEEEEEEEETTEEEEEEEETTEEEEEEE---SSS---GGGTHHHHHHHHHHHS--HHHHHHTT---TTSHHHHHHTSSHHHHHHHHHHHHHHHHHHTTTGGG-SGGGS-HHHHHHHHHHTTTSGGGGS-HHHHHHHHHHHHHHHHHHHHHTEEEEEEETTTTEEEEPPPS-S---

pLDDT: mean 77.15, std 25.97, range [24.91, 98.56]